Protein AF-A0A7S0FXS4-F1 (afdb_monomer_lite)

Sequence (319 aa):
YINDKPRLFNYKSRIYFVSVPDGQIIHQNQLDFVILQLMSNEKYGDVTAVGYRQGVQQIVRLARVYRSVLEDRKRVEWIYRVGEPDQSIVSKEQFGDLWIHPGLACSDHLFNKSFLFYRNYSNDYLQNRTPSQYSMKLMEVGIRGDLAPVDWCNQEYGCNGTINYRIPFAGLFNKEPRIPLSLAAPTLISARFGMEAVTIMAIFDRSTLRGALPVDTNNDIVPDLIDYGSQLSGLWDCGEIFDEATVALLGKPPPDGETTCQWTADDAIQINLPRQFDIEVGDSIFLNPDRIYTIPRPQENEYSMAASGGIQVSLPFPL

pLDDT: mean 70.21, std 18.73, range [31.17, 95.5]

Radius of gyration: 27.63 Å; chains: 1; bounding box: 62×56×78 Å

Secondary structure (DSSP, 8-state):
------GGGG---EEEEE-TTT--EEEEEE-SSEEEEEEEETTTTEEEEEEEETTEEEEEEEEEEEEETTTTEEEEEE---TTS-----S-GGG-SS-EEEEEEEEEETTTTEEEEEEEEE---TT----GGGSPEEEEEE-TT-------SS-TTT-------TTS-----EEPPP--S--BPPP-EEEEEE-TTSSEEEEEESS-B-TTPEEE-SSSSSS--EEEGGG---SEE-GGGTB-HHHHHHH-PPTTSS--EEEEEETTEEEEEPPSS----TTPEEEBPTTS--BPPBGGGTB-BPPP--EEEEEPPPP-

Foldseek 3Di:
DDPCPDPQQPDKDKDFDADPPVRDGQDIDIGSWDFPAWEAQPQFQWIWTWTDDPQFIAIGTFWGWDQDPVVRHIHIGGDDDDPDPPDGQDAPPPDDLWQWDWDEWEYDNQVRKIKTWTFTDDPPVVDPDDSVPGDIDIDITRRDDRYDDDGSDDPVPGCPHDDPPPDDDDHDYDDDPDDLQNDAAWEFDAWEADPVNQKIKTFTPAFWLQQWAFDDPPPPPAGPDTRNVRHDADKDFPVLWWPPVQCQQQDGDPPVFDWIWHDPDRGMIMIGGGPDGRDDQFDKIWTDARGIWHDADVVSSHTHHYYGDIDTYHYHDDD

Structure (mmCIF, N/CA/C/O backbone):
data_AF-A0A7S0FXS4-F1
#
_entry.id   AF-A0A7S0FXS4-F1
#
loop_
_atom_site.group_PDB
_atom_site.id
_atom_site.type_symbol
_atom_site.label_atom_id
_atom_site.label_alt_id
_atom_site.label_comp_id
_atom_site.label_asym_id
_atom_site.label_entity_id
_atom_site.label_seq_id
_atom_site.pdbx_PDB_ins_code
_atom_site.Cartn_x
_atom_site.Cartn_y
_atom_site.Cartn_z
_atom_site.occupancy
_atom_site.B_iso_or_equiv
_atom_site.auth_seq_id
_atom_site.auth_comp_id
_atom_site.auth_asym_id
_atom_site.auth_atom_id
_atom_site.pdbx_PDB_model_num
ATOM 1 N N . TYR A 1 1 ? 33.288 -23.146 -42.705 1.00 31.41 1 TYR A N 1
ATOM 2 C CA . TYR A 1 1 ? 33.610 -22.223 -41.602 1.00 31.41 1 TYR A CA 1
ATOM 3 C C . TYR A 1 1 ? 33.581 -20.796 -42.127 1.00 31.41 1 TYR A C 1
ATOM 5 O O . TYR A 1 1 ? 34.595 -20.288 -42.581 1.00 31.41 1 TYR A O 1
ATOM 13 N N . ILE A 1 2 ? 32.393 -20.188 -42.167 1.00 31.17 2 ILE A N 1
ATOM 14 C CA . ILE A 1 2 ? 32.220 -18.777 -42.531 1.00 31.17 2 ILE A CA 1
ATOM 15 C C . ILE A 1 2 ? 32.253 -17.985 -41.224 1.00 31.17 2 ILE A C 1
ATOM 17 O O . ILE A 1 2 ? 31.519 -18.300 -40.291 1.00 31.17 2 ILE A O 1
ATOM 21 N N . ASN A 1 3 ? 33.154 -17.005 -41.164 1.00 34.06 3 ASN A N 1
ATOM 22 C CA . ASN A 1 3 ? 33.362 -16.055 -40.071 1.00 34.06 3 ASN A CA 1
ATOM 23 C C . ASN A 1 3 ? 32.169 -15.089 -39.906 1.00 34.06 3 ASN A C 1
ATOM 25 O O . ASN A 1 3 ? 32.331 -13.876 -40.002 1.00 34.06 3 ASN A O 1
ATOM 29 N N . ASP A 1 4 ? 30.976 -15.602 -39.620 1.00 34.94 4 ASP A N 1
ATOM 30 C CA . ASP A 1 4 ? 29.845 -14.785 -39.173 1.00 34.94 4 ASP A CA 1
ATOM 31 C C . ASP A 1 4 ? 29.868 -14.681 -37.643 1.00 34.94 4 ASP A C 1
ATOM 33 O O . ASP A 1 4 ? 29.027 -15.231 -36.934 1.00 34.94 4 ASP A O 1
ATOM 37 N N . LYS A 1 5 ? 30.850 -13.942 -37.108 1.00 35.81 5 LYS A N 1
ATOM 38 C CA . LYS A 1 5 ? 30.682 -13.351 -35.773 1.00 35.81 5 LYS A CA 1
ATOM 39 C C . LYS A 1 5 ? 29.503 -12.371 -35.880 1.00 35.81 5 LYS A C 1
ATOM 41 O O . LYS A 1 5 ? 29.563 -11.463 -36.714 1.00 35.81 5 LYS A O 1
ATOM 46 N N . PRO A 1 6 ? 28.413 -12.545 -35.115 1.00 39.91 6 PRO A N 1
ATOM 47 C CA . PRO A 1 6 ? 27.185 -11.799 -35.344 1.00 39.91 6 PRO A CA 1
ATOM 48 C C . PRO A 1 6 ? 27.420 -10.295 -35.156 1.00 39.91 6 PRO A C 1
ATOM 50 O O . PRO A 1 6 ? 27.978 -9.843 -34.157 1.00 39.91 6 PRO A O 1
ATOM 53 N N . ARG A 1 7 ? 26.966 -9.524 -36.150 1.00 42.56 7 ARG A N 1
ATOM 54 C CA . ARG A 1 7 ? 27.074 -8.061 -36.319 1.00 42.56 7 ARG A CA 1
ATOM 55 C C . ARG A 1 7 ? 26.275 -7.235 -35.285 1.00 42.56 7 ARG A C 1
ATOM 57 O O . ARG A 1 7 ? 25.804 -6.149 -35.604 1.00 42.56 7 ARG A O 1
ATOM 64 N N . LEU A 1 8 ? 26.105 -7.725 -34.057 1.00 41.25 8 LEU A N 1
ATOM 65 C CA . LEU A 1 8 ? 25.420 -7.008 -32.971 1.00 41.25 8 LEU A CA 1
ATOM 66 C C . LEU A 1 8 ? 26.303 -5.951 -32.295 1.00 41.25 8 LEU A C 1
ATOM 68 O O . LEU A 1 8 ? 25.775 -5.035 -31.677 1.00 41.25 8 LEU A O 1
ATOM 72 N N . PHE A 1 9 ? 27.627 -6.016 -32.468 1.00 42.00 9 PHE A N 1
ATOM 73 C CA . PHE A 1 9 ? 28.568 -5.057 -31.873 1.00 42.00 9 PHE A CA 1
ATOM 74 C C . PHE A 1 9 ? 28.384 -3.600 -32.349 1.00 42.00 9 PHE A C 1
ATOM 76 O O . PHE A 1 9 ? 28.922 -2.694 -31.722 1.00 42.00 9 PHE A O 1
ATOM 83 N N . ASN A 1 10 ? 27.621 -3.358 -33.425 1.00 42.19 10 ASN A N 1
ATOM 84 C CA . ASN A 1 10 ? 27.506 -2.034 -34.051 1.00 42.19 10 ASN A CA 1
ATOM 85 C C . ASN A 1 10 ? 26.135 -1.354 -33.909 1.00 42.19 10 ASN A C 1
ATOM 87 O O . ASN A 1 10 ? 25.990 -0.217 -34.357 1.00 42.19 10 ASN A O 1
ATOM 91 N N . TYR A 1 11 ? 25.136 -1.994 -33.296 1.00 53.41 11 TYR A N 1
ATOM 92 C CA . TYR A 1 11 ? 23.832 -1.360 -33.083 1.00 53.41 11 TYR A CA 1
ATOM 93 C C . TYR A 1 11 ? 23.746 -0.817 -31.657 1.00 53.41 11 TYR A C 1
ATOM 95 O O . TYR A 1 11 ? 23.937 -1.538 -30.686 1.00 53.41 11 TYR A O 1
ATOM 103 N N . LYS A 1 12 ? 23.477 0.482 -31.534 1.00 68.00 12 LYS A N 1
ATOM 104 C CA . LYS A 1 12 ? 23.296 1.172 -30.255 1.00 68.00 12 LYS A CA 1
ATOM 105 C C . LYS A 1 12 ? 21.853 1.632 -30.164 1.00 68.00 12 LYS A C 1
ATOM 107 O O . LYS A 1 12 ? 21.378 2.317 -31.070 1.00 68.00 12 LYS A O 1
ATOM 112 N N . SER A 1 13 ? 21.155 1.257 -29.097 1.00 76.12 13 SER A N 1
ATOM 113 C CA . SER A 1 13 ? 19.804 1.767 -28.852 1.00 76.12 13 SER A CA 1
ATOM 114 C C . SER A 1 13 ? 19.850 3.195 -28.309 1.00 76.12 13 SER A C 1
ATOM 116 O O . SER A 1 13 ? 20.816 3.605 -27.661 1.00 76.12 13 SER A O 1
ATOM 118 N N . ARG A 1 14 ? 18.792 3.961 -28.574 1.00 80.62 14 ARG A N 1
ATOM 119 C CA . ARG A 1 14 ? 18.577 5.288 -27.997 1.00 80.62 14 ARG A CA 1
ATOM 120 C C . ARG A 1 14 ? 17.266 5.270 -27.227 1.00 80.62 14 ARG A C 1
ATOM 122 O O . ARG A 1 14 ? 16.268 4.769 -27.739 1.00 80.62 14 ARG A O 1
ATOM 129 N N . ILE A 1 15 ? 17.288 5.795 -26.009 1.00 81.69 15 ILE A N 1
ATOM 130 C CA . ILE A 1 15 ? 16.099 5.924 -25.167 1.00 81.69 15 ILE A CA 1
ATOM 131 C C . ILE A 1 15 ? 15.621 7.364 -25.219 1.00 81.69 15 ILE A C 1
ATOM 133 O O . ILE A 1 15 ? 16.428 8.293 -25.151 1.00 81.69 15 ILE A O 1
ATOM 137 N N . TYR A 1 16 ? 14.304 7.513 -25.287 1.00 82.44 16 TYR A N 1
ATOM 138 C CA . TYR A 1 16 ? 13.601 8.780 -25.202 1.00 82.44 16 TYR A CA 1
ATOM 139 C C . TYR A 1 16 ? 12.609 8.717 -24.044 1.00 82.44 16 TYR A C 1
ATOM 141 O O . TYR A 1 16 ? 11.833 7.769 -23.942 1.00 82.44 16 TYR A O 1
ATOM 149 N N . PHE A 1 17 ? 12.615 9.740 -23.198 1.00 82.50 17 PHE A N 1
ATOM 150 C CA . PHE A 1 17 ? 11.591 9.966 -22.185 1.00 82.50 17 PHE A CA 1
ATOM 151 C C . PHE A 1 17 ? 10.700 11.097 -22.667 1.00 82.50 17 PHE A C 1
ATOM 153 O O . PHE A 1 17 ? 11.185 12.207 -22.878 1.00 82.50 17 PHE A O 1
ATOM 160 N N . VAL A 1 18 ? 9.414 10.816 -22.854 1.00 80.06 18 VAL A N 1
ATOM 161 C CA . VAL A 1 18 ? 8.457 11.756 -23.446 1.00 80.06 18 VAL A CA 1
ATOM 162 C C . VAL A 1 18 ? 7.368 12.093 -22.427 1.00 80.06 18 VAL A C 1
ATOM 164 O O . VAL A 1 18 ? 6.787 11.193 -21.819 1.00 80.06 18 VAL A O 1
ATOM 167 N N . SER A 1 19 ? 7.107 13.385 -22.221 1.00 73.69 19 SER A N 1
ATOM 168 C CA . SER A 1 19 ? 5.969 13.873 -21.436 1.00 73.69 19 SER A CA 1
ATOM 169 C C . SER A 1 19 ? 4.671 13.641 -22.202 1.00 73.69 19 SER A C 1
ATOM 171 O O . SER A 1 19 ? 4.611 13.865 -23.407 1.00 73.69 19 SER A O 1
ATOM 173 N N . VAL A 1 20 ? 3.615 13.246 -21.500 1.00 70.19 20 VAL A N 1
ATOM 174 C CA . VAL A 1 20 ? 2.255 13.125 -22.042 1.00 70.19 20 VAL A CA 1
ATOM 175 C C . VAL A 1 20 ? 1.343 13.964 -21.140 1.00 70.19 20 VAL A C 1
ATOM 177 O O . VAL A 1 20 ? 1.465 13.811 -19.918 1.00 70.19 20 VAL A O 1
ATOM 180 N N . PRO A 1 21 ? 0.462 14.823 -21.696 1.00 59.16 21 PRO A N 1
ATOM 181 C CA . PRO A 1 21 ? 0.066 14.909 -23.113 1.00 59.16 21 PRO A CA 1
ATOM 182 C C . PRO A 1 21 ? 1.001 15.724 -24.020 1.00 59.16 21 PRO A C 1
ATOM 184 O O . PRO A 1 21 ? 0.881 15.630 -25.236 1.00 59.16 21 PRO A O 1
ATOM 187 N N . ASP A 1 22 ? 1.941 16.480 -23.458 1.00 70.88 22 ASP A N 1
ATOM 188 C CA . ASP A 1 22 ? 2.664 17.543 -24.179 1.00 70.88 22 ASP A CA 1
ATOM 189 C C . ASP A 1 22 ? 3.569 17.057 -25.327 1.00 70.88 22 ASP A C 1
ATOM 191 O O . ASP A 1 22 ? 4.052 17.859 -26.124 1.00 70.88 22 ASP A O 1
ATOM 195 N N . GLY A 1 23 ? 3.866 15.755 -25.401 1.00 72.81 23 GLY A N 1
ATOM 196 C CA . GLY A 1 23 ? 4.719 15.147 -26.429 1.00 72.81 23 GLY A CA 1
ATOM 197 C C . GLY A 1 23 ? 6.192 15.564 -26.353 1.00 72.81 23 GLY A C 1
ATOM 198 O O . GLY A 1 23 ? 6.990 15.196 -27.215 1.00 72.81 23 GLY A O 1
ATOM 199 N N . GLN A 1 24 ? 6.576 16.331 -25.331 1.00 82.12 24 GLN A N 1
ATOM 200 C CA . GLN A 1 24 ? 7.920 16.872 -25.187 1.00 82.12 24 GLN A CA 1
ATOM 201 C C . GLN A 1 24 ? 8.910 15.787 -24.754 1.00 82.12 24 GLN A C 1
ATOM 203 O O . GLN A 1 24 ? 8.692 15.097 -23.760 1.00 82.12 24 GLN A O 1
ATOM 208 N N . ILE A 1 25 ? 10.044 15.677 -25.450 1.00 85.50 25 ILE A N 1
ATOM 209 C CA . ILE A 1 25 ? 11.164 14.838 -25.008 1.00 85.50 25 ILE A CA 1
ATOM 210 C C . ILE A 1 25 ? 11.825 15.518 -23.801 1.00 85.50 25 ILE A C 1
ATOM 212 O O . ILE A 1 25 ? 12.444 16.570 -23.941 1.00 85.50 25 ILE A O 1
ATOM 216 N N . ILE A 1 26 ? 11.684 14.915 -22.622 1.00 86.81 26 ILE A N 1
ATOM 217 C CA . ILE A 1 26 ? 12.251 15.398 -21.355 1.00 86.81 26 ILE A CA 1
ATOM 218 C C . ILE A 1 26 ? 13.723 14.984 -21.237 1.00 86.81 26 ILE A C 1
ATOM 220 O O . ILE A 1 26 ? 14.537 15.724 -20.695 1.00 86.81 26 ILE A O 1
ATOM 224 N N . HIS A 1 27 ? 14.074 13.799 -21.744 1.00 87.69 27 HIS A N 1
ATOM 225 C CA . HIS A 1 27 ? 15.445 13.290 -21.727 1.00 87.69 27 HIS A CA 1
ATOM 226 C C . HIS A 1 27 ? 15.686 12.337 -22.892 1.00 87.69 27 HIS A C 1
ATOM 228 O O . HIS A 1 27 ? 14.788 11.591 -23.290 1.00 87.69 27 HIS A O 1
ATOM 234 N N . GLN A 1 28 ? 16.906 12.327 -23.418 1.00 88.50 28 GLN A N 1
ATOM 235 C CA . GLN A 1 28 ? 17.340 11.343 -24.404 1.00 88.50 28 GLN A CA 1
ATOM 236 C C . GLN A 1 28 ? 18.798 10.980 -24.168 1.00 88.50 28 GLN A C 1
ATOM 238 O O . GLN A 1 28 ? 19.612 11.869 -23.953 1.00 88.50 28 GLN A O 1
ATOM 243 N N . ASN A 1 29 ? 19.128 9.693 -24.250 1.00 86.62 29 ASN A N 1
ATOM 244 C CA . ASN A 1 29 ? 20.507 9.215 -24.176 1.00 86.62 29 ASN A CA 1
ATOM 245 C C . ASN A 1 29 ? 20.703 7.980 -25.061 1.00 86.62 29 ASN A C 1
ATOM 247 O O . ASN A 1 29 ? 19.777 7.202 -25.309 1.00 86.62 29 ASN A O 1
ATOM 251 N N . GLN A 1 30 ? 21.928 7.814 -25.554 1.00 83.56 30 GLN A N 1
ATOM 252 C CA . GLN A 1 30 ? 22.343 6.644 -26.323 1.00 83.56 30 GLN A CA 1
ATOM 253 C C . GLN A 1 30 ? 23.027 5.629 -25.405 1.00 83.56 30 GLN A C 1
ATOM 255 O O . GLN A 1 30 ? 23.798 6.008 -24.526 1.00 83.56 30 GLN A O 1
ATOM 260 N N . LEU A 1 31 ? 22.759 4.346 -25.633 1.00 80.50 31 LEU A N 1
ATOM 261 C CA . LEU A 1 31 ? 23.359 3.241 -24.889 1.00 80.50 31 LEU A CA 1
ATOM 262 C C . LEU A 1 31 ? 24.541 2.626 -25.640 1.00 80.50 31 LEU A C 1
ATOM 264 O O . LEU A 1 31 ? 24.667 2.771 -26.860 1.00 80.50 31 LEU A O 1
ATOM 268 N N . ASP A 1 32 ? 25.396 1.907 -24.912 1.00 76.12 32 ASP A N 1
ATOM 269 C CA . ASP A 1 32 ? 26.492 1.121 -25.493 1.00 76.12 32 ASP A CA 1
ATOM 270 C C . ASP A 1 32 ? 26.061 -0.291 -25.945 1.00 76.12 32 ASP A C 1
ATOM 272 O O . ASP A 1 32 ? 26.880 -1.042 -26.470 1.00 76.12 32 ASP A O 1
ATOM 276 N N . PHE A 1 33 ? 24.769 -0.614 -25.812 1.00 72.25 33 PHE A N 1
ATOM 277 C CA . PHE A 1 33 ? 24.188 -1.914 -26.131 1.00 72.25 33 PHE A CA 1
ATOM 278 C C . PHE A 1 33 ? 22.817 -1.806 -26.828 1.00 72.25 33 PHE A C 1
ATOM 280 O O . PHE A 1 33 ? 22.202 -0.733 -26.901 1.00 72.25 33 PHE A O 1
ATOM 287 N N . VAL A 1 34 ? 22.334 -2.933 -27.364 1.00 73.75 34 VAL A N 1
ATOM 288 C CA . VAL A 1 34 ? 20.979 -3.059 -27.926 1.00 73.75 34 VAL A CA 1
ATOM 289 C C . VAL A 1 34 ? 20.009 -3.478 -26.830 1.00 73.75 34 VAL A C 1
ATOM 291 O O . VAL A 1 34 ? 20.206 -4.522 -26.206 1.00 73.75 34 VAL A O 1
ATOM 294 N N . ILE A 1 35 ? 18.949 -2.694 -26.627 1.00 72.06 35 ILE A N 1
ATOM 295 C CA . ILE A 1 35 ? 17.881 -3.061 -25.698 1.00 72.06 35 ILE A CA 1
ATOM 296 C C . ILE A 1 35 ? 17.041 -4.171 -26.319 1.00 72.06 35 ILE A C 1
ATOM 298 O O . ILE A 1 35 ? 16.543 -4.044 -27.436 1.00 72.06 35 ILE A O 1
ATOM 302 N N . LEU A 1 36 ? 16.862 -5.240 -25.558 1.00 68.50 36 LEU A N 1
ATOM 303 C CA . LEU A 1 36 ? 15.959 -6.338 -25.870 1.00 68.50 36 LEU A CA 1
ATOM 304 C C . LEU A 1 36 ? 14.604 -6.131 -25.191 1.00 68.50 36 LEU A C 1
ATOM 306 O O . LEU A 1 36 ? 13.571 -6.421 -25.784 1.00 68.50 36 LEU A O 1
ATOM 310 N N . GLN A 1 37 ? 14.607 -5.591 -23.970 1.00 69.94 37 GLN A N 1
ATOM 311 C CA . GLN A 1 37 ? 13.394 -5.321 -23.206 1.00 69.94 37 GLN A CA 1
ATOM 312 C C . GLN A 1 37 ? 13.585 -4.144 -22.251 1.00 69.94 37 GLN A C 1
ATOM 314 O O . GLN A 1 37 ? 14.648 -3.997 -21.651 1.00 69.94 37 GLN A O 1
ATOM 319 N N . LEU A 1 38 ? 12.545 -3.322 -22.106 1.00 72.75 38 LEU A N 1
ATOM 320 C CA . LEU A 1 38 ? 12.455 -2.257 -21.108 1.00 72.75 38 LEU A CA 1
ATOM 321 C C . LEU A 1 38 ? 11.485 -2.669 -20.008 1.00 72.75 38 LEU A C 1
ATOM 323 O O . LEU A 1 38 ? 10.430 -3.241 -20.280 1.00 72.75 38 LEU A O 1
ATOM 327 N N . MET A 1 39 ? 11.841 -2.340 -18.779 1.00 71.38 39 MET A N 1
ATOM 328 C CA . MET A 1 39 ? 11.017 -2.506 -17.593 1.00 71.38 39 MET A CA 1
ATOM 329 C C . MET A 1 39 ? 10.991 -1.162 -16.866 1.00 71.38 39 MET A C 1
ATOM 331 O O . MET A 1 39 ? 11.970 -0.413 -16.872 1.00 71.38 39 MET A O 1
ATOM 335 N N . SER A 1 40 ? 9.861 -0.831 -16.256 1.00 70.31 40 SER A N 1
ATOM 336 C CA . SER A 1 40 ? 9.757 0.353 -15.414 1.00 70.31 40 SER A CA 1
ATOM 337 C C . SER A 1 40 ? 9.060 -0.018 -14.125 1.00 70.31 40 SER A C 1
ATOM 339 O O . SER A 1 40 ? 8.084 -0.751 -14.153 1.00 70.31 40 SER A O 1
ATOM 341 N N . ASN A 1 41 ? 9.573 0.488 -13.013 1.00 68.19 41 ASN A N 1
ATOM 342 C CA . ASN A 1 41 ? 8.911 0.474 -11.731 1.00 68.19 41 ASN A CA 1
ATOM 343 C C . ASN A 1 41 ? 8.071 1.741 -11.608 1.00 68.19 41 ASN A C 1
ATOM 345 O O . ASN A 1 41 ? 8.608 2.837 -11.427 1.00 68.19 41 ASN A O 1
ATOM 349 N N . GLU A 1 42 ? 6.755 1.608 -11.693 1.00 64.69 42 GLU A N 1
ATOM 350 C CA . GLU A 1 42 ? 5.898 2.786 -11.655 1.00 64.69 42 GLU A CA 1
ATOM 351 C C . GLU A 1 42 ? 5.877 3.479 -10.295 1.00 64.69 42 GLU A C 1
ATOM 353 O O . GLU A 1 42 ? 5.796 4.704 -10.277 1.00 64.69 42 GLU A O 1
ATOM 358 N N . LYS A 1 43 ? 6.005 2.757 -9.178 1.00 60.16 43 LYS A N 1
ATOM 359 C CA . LYS A 1 43 ? 5.971 3.356 -7.835 1.00 60.16 43 LYS A CA 1
ATOM 360 C C . LYS A 1 43 ? 7.132 4.327 -7.627 1.00 60.16 43 LYS A C 1
ATOM 362 O O . LYS A 1 43 ? 6.931 5.475 -7.245 1.00 60.16 43 LYS A O 1
ATOM 367 N N . TYR A 1 44 ? 8.349 3.893 -7.944 1.00 68.19 44 TYR A N 1
ATOM 368 C CA . TYR A 1 44 ? 9.556 4.692 -7.705 1.00 68.19 44 TYR A CA 1
ATOM 369 C C . TYR A 1 44 ? 10.072 5.440 -8.932 1.00 68.19 44 TYR A C 1
ATOM 371 O O . TYR A 1 44 ? 10.969 6.281 -8.804 1.00 68.19 44 TYR A O 1
ATOM 379 N N . GLY A 1 45 ? 9.491 5.152 -10.098 1.00 71.06 45 GLY A N 1
ATOM 380 C CA . GLY A 1 45 ? 9.870 5.727 -11.381 1.00 71.06 45 GLY A CA 1
ATOM 381 C C . GLY A 1 45 ? 11.136 5.127 -11.979 1.00 71.06 45 GLY A C 1
ATOM 382 O O . GLY A 1 45 ? 11.690 5.700 -12.913 1.00 71.06 45 GLY A O 1
ATOM 383 N N . ASP A 1 46 ? 11.628 4.012 -11.445 1.00 76.62 46 ASP A N 1
ATOM 384 C CA . ASP A 1 46 ? 12.854 3.389 -11.934 1.00 76.62 46 ASP A CA 1
ATOM 385 C C . ASP A 1 46 ? 12.635 2.799 -13.330 1.00 76.62 46 ASP A C 1
ATOM 387 O O . ASP A 1 46 ? 11.570 2.271 -13.644 1.00 76.62 46 ASP A O 1
ATOM 391 N N . VAL A 1 47 ? 13.642 2.899 -14.189 1.00 78.00 47 VAL A N 1
ATOM 392 C CA . VAL A 1 47 ? 13.644 2.316 -15.531 1.00 78.00 47 VAL A CA 1
ATOM 393 C C . VAL A 1 47 ? 14.860 1.425 -15.659 1.00 78.00 47 VAL A C 1
ATOM 395 O O . VAL A 1 47 ? 15.986 1.852 -15.402 1.00 78.00 47 VAL A O 1
ATOM 398 N N . THR A 1 48 ? 14.632 0.184 -16.062 1.00 76.00 48 THR A N 1
ATOM 399 C CA . THR A 1 48 ? 15.649 -0.848 -16.243 1.00 76.00 48 THR A CA 1
ATOM 400 C C . THR A 1 48 ? 15.532 -1.443 -17.645 1.00 76.00 48 THR A C 1
ATOM 402 O O . THR A 1 48 ? 14.472 -1.419 -18.273 1.00 76.00 48 THR A O 1
ATOM 405 N N . ALA A 1 49 ? 16.638 -1.945 -18.181 1.00 74.62 49 ALA A N 1
ATOM 406 C CA . ALA A 1 49 ? 16.673 -2.599 -19.482 1.00 74.62 49 ALA A CA 1
ATOM 407 C C . ALA A 1 49 ? 17.403 -3.928 -19.413 1.00 74.62 49 ALA A C 1
ATOM 409 O O . ALA A 1 49 ? 18.378 -4.076 -18.682 1.00 74.62 49 ALA A O 1
ATOM 410 N N . VAL A 1 50 ? 16.963 -4.851 -20.258 1.00 72.50 50 VAL A N 1
ATOM 411 C CA . VAL A 1 50 ? 17.685 -6.071 -20.603 1.00 72.50 50 VAL A CA 1
ATOM 412 C C . VAL A 1 50 ? 18.358 -5.866 -21.949 1.00 72.50 50 VAL A C 1
ATOM 414 O O . VAL A 1 50 ? 17.711 -5.413 -22.899 1.00 72.50 50 VAL A O 1
ATOM 417 N N . GLY A 1 51 ? 19.631 -6.229 -22.072 1.00 67.62 51 GLY A N 1
ATOM 418 C CA . GLY A 1 51 ? 20.316 -6.187 -23.358 1.00 67.62 51 GLY A CA 1
ATOM 419 C C . GLY A 1 51 ? 21.664 -6.895 -23.387 1.00 67.62 51 GLY A C 1
ATOM 420 O O . GLY A 1 51 ? 22.193 -7.305 -22.358 1.00 67.62 51 GLY A O 1
ATOM 421 N N . TYR A 1 52 ? 22.209 -7.063 -24.594 1.00 65.25 52 TYR A N 1
ATOM 422 C CA . TYR A 1 52 ? 23.512 -7.696 -24.814 1.00 65.25 52 TYR A CA 1
ATOM 423 C C . TYR A 1 52 ? 24.632 -6.653 -24.807 1.00 65.25 52 TYR A C 1
ATOM 425 O O . TYR A 1 52 ? 24.733 -5.849 -25.736 1.00 65.25 52 TYR A O 1
ATOM 433 N N . ARG A 1 53 ? 25.486 -6.691 -23.784 1.00 65.56 53 ARG A N 1
ATOM 434 C CA . ARG A 1 53 ? 26.562 -5.730 -23.519 1.00 65.56 53 ARG A CA 1
ATOM 435 C C . ARG A 1 53 ? 27.870 -6.481 -23.263 1.00 65.56 53 ARG A C 1
ATOM 437 O O . ARG A 1 53 ? 27.893 -7.462 -22.537 1.00 65.56 53 ARG A O 1
ATOM 444 N N . GLN A 1 54 ? 28.971 -6.039 -23.875 1.00 61.53 54 GLN A N 1
ATOM 445 C CA . GLN A 1 54 ? 30.323 -6.587 -23.633 1.00 61.53 54 GLN A CA 1
ATOM 446 C C . GLN A 1 54 ? 30.463 -8.123 -23.748 1.00 61.53 54 GLN A C 1
ATOM 448 O O . GLN A 1 54 ? 31.321 -8.723 -23.112 1.00 61.53 54 GLN A O 1
ATOM 453 N N . GLY A 1 55 ? 29.662 -8.775 -24.594 1.00 55.59 55 GLY A N 1
ATOM 454 C CA . GLY A 1 55 ? 29.752 -10.228 -24.773 1.00 55.59 55 GLY A CA 1
ATOM 455 C C . GLY A 1 55 ? 28.756 -11.042 -23.948 1.00 55.59 55 GLY A C 1
ATOM 456 O O . GLY A 1 55 ? 28.655 -12.244 -24.174 1.00 55.59 55 GLY A O 1
ATOM 457 N N . VAL A 1 56 ? 28.010 -10.406 -23.041 1.00 56.00 56 VAL A N 1
ATOM 458 C CA . VAL A 1 56 ? 27.077 -11.056 -22.110 1.00 56.00 56 VAL A CA 1
ATOM 459 C C . VAL A 1 56 ? 25.714 -10.354 -22.101 1.00 56.00 56 VAL A C 1
ATOM 461 O O . VAL A 1 56 ? 25.592 -9.192 -22.487 1.00 56.00 56 VAL A O 1
ATOM 464 N N . GLN A 1 57 ? 24.650 -11.055 -21.708 1.00 58.41 57 GLN A N 1
ATOM 465 C CA . GLN A 1 57 ? 23.352 -10.417 -21.453 1.00 58.41 57 GLN A CA 1
ATOM 466 C C . GLN A 1 57 ? 23.310 -9.878 -20.023 1.00 58.41 57 GLN A C 1
ATOM 468 O O . GLN A 1 57 ? 23.776 -10.545 -19.103 1.00 58.41 57 GLN A O 1
ATOM 473 N N . GLN A 1 58 ? 22.774 -8.671 -19.846 1.00 63.19 58 GLN A N 1
ATOM 474 C CA . GLN A 1 58 ? 22.733 -7.985 -18.555 1.00 63.19 58 GLN A CA 1
ATOM 475 C C . GLN A 1 58 ? 21.389 -7.275 -18.357 1.00 63.19 58 GLN A C 1
ATOM 477 O O . GLN A 1 58 ? 20.807 -6.752 -19.314 1.00 63.19 58 GLN A O 1
ATOM 482 N N . ILE A 1 59 ? 20.930 -7.225 -17.102 1.00 68.56 59 ILE A N 1
ATOM 483 C CA . ILE A 1 59 ? 19.905 -6.278 -16.651 1.00 68.56 59 ILE A CA 1
ATOM 484 C C . ILE A 1 59 ? 20.629 -5.061 -16.084 1.00 68.56 59 ILE A C 1
ATOM 486 O O . ILE A 1 59 ? 21.421 -5.198 -15.155 1.00 68.56 59 ILE A O 1
ATOM 490 N N . VAL A 1 60 ? 20.325 -3.875 -16.602 1.00 71.25 60 VAL A N 1
ATOM 491 C CA . VAL A 1 60 ? 20.912 -2.616 -16.133 1.00 71.25 60 VAL A CA 1
ATOM 492 C C . VAL A 1 60 ? 19.835 -1.626 -15.720 1.00 71.25 60 VAL A C 1
ATOM 494 O O . VAL A 1 60 ? 18.790 -1.509 -16.367 1.00 71.25 60 VAL A O 1
ATOM 497 N N . ARG A 1 61 ? 20.101 -0.871 -14.653 1.00 75.81 61 ARG A N 1
ATOM 498 C CA . ARG A 1 61 ? 19.297 0.298 -14.285 1.00 75.81 61 ARG A CA 1
ATOM 499 C C . ARG A 1 61 ? 19.712 1.486 -15.135 1.00 75.81 61 ARG A C 1
ATOM 501 O O . ARG A 1 61 ? 20.892 1.783 -15.255 1.00 75.81 61 ARG A O 1
ATOM 508 N N . LEU A 1 62 ? 18.731 2.144 -15.739 1.00 80.69 62 LEU A N 1
ATOM 509 C CA . LEU A 1 62 ? 18.932 3.212 -16.711 1.00 80.69 62 LEU A CA 1
ATOM 510 C C . LEU A 1 62 ? 18.747 4.590 -16.090 1.00 80.69 62 LEU A C 1
ATOM 512 O O . LEU A 1 62 ? 19.622 5.453 -16.169 1.00 80.69 62 LEU A O 1
ATOM 516 N N . ALA A 1 63 ? 17.585 4.797 -15.485 1.00 84.06 63 ALA A N 1
ATOM 517 C CA . ALA A 1 63 ? 17.164 6.099 -15.005 1.00 84.06 63 ALA A CA 1
ATOM 518 C C . ALA A 1 63 ? 16.110 5.964 -13.910 1.00 84.06 63 ALA A C 1
ATOM 520 O O . ALA A 1 63 ? 15.553 4.886 -13.697 1.00 84.06 63 ALA A O 1
ATOM 521 N N . ARG A 1 64 ? 15.797 7.090 -13.279 1.00 83.94 64 ARG A N 1
ATOM 522 C CA . ARG A 1 64 ? 14.638 7.272 -12.415 1.00 83.94 64 ARG A CA 1
ATOM 523 C C . ARG A 1 64 ? 13.842 8.489 -12.870 1.00 83.94 64 ARG A C 1
ATOM 525 O O . ARG A 1 64 ? 14.390 9.570 -13.062 1.00 83.94 64 ARG A O 1
ATOM 532 N N . VAL A 1 65 ? 12.540 8.319 -13.048 1.00 83.44 65 VAL A N 1
ATOM 533 C CA . VAL A 1 65 ? 11.603 9.371 -13.444 1.00 83.44 65 VAL A CA 1
ATOM 534 C C . VAL A 1 65 ? 10.802 9.807 -12.226 1.00 83.44 65 VAL A C 1
ATOM 536 O O . VAL A 1 65 ? 10.041 9.025 -11.666 1.00 83.44 65 VAL A O 1
ATOM 539 N N . TYR A 1 66 ? 10.919 11.067 -11.829 1.00 80.50 66 TYR A N 1
ATOM 540 C CA . TYR A 1 66 ? 10.206 11.611 -10.671 1.00 80.50 66 TYR A CA 1
ATOM 541 C C . TYR A 1 66 ? 9.552 12.951 -11.014 1.00 80.50 66 TYR A C 1
ATOM 543 O O . TYR A 1 66 ? 9.954 13.628 -11.961 1.00 80.50 66 TYR A O 1
ATOM 551 N N . ARG A 1 67 ? 8.512 13.341 -10.271 1.00 76.88 67 ARG A N 1
ATOM 552 C CA . ARG A 1 67 ? 7.924 14.686 -10.370 1.00 76.88 67 ARG A CA 1
ATOM 553 C C . ARG A 1 67 ? 8.696 15.605 -9.427 1.00 76.88 67 ARG A C 1
ATOM 555 O O . ARG A 1 67 ? 8.798 15.317 -8.241 1.00 76.88 67 ARG A O 1
ATOM 562 N N . SER A 1 68 ? 9.267 16.681 -9.957 1.00 74.00 68 SER A N 1
ATOM 563 C CA . SER A 1 68 ? 9.881 17.733 -9.149 1.00 74.00 68 SER A CA 1
ATOM 564 C C . SER A 1 68 ? 8.778 18.577 -8.522 1.00 74.00 68 SER A C 1
ATOM 566 O O . SER A 1 68 ? 8.015 19.206 -9.249 1.00 74.00 68 SER A O 1
ATOM 568 N N . VAL A 1 69 ? 8.708 18.599 -7.190 1.00 68.75 69 VAL A N 1
ATOM 569 C CA . VAL A 1 69 ? 7.702 19.374 -6.442 1.00 68.75 69 VAL A CA 1
ATOM 570 C C . VAL A 1 69 ? 7.907 20.883 -6.625 1.00 68.75 69 VAL A C 1
ATOM 572 O O . VAL A 1 69 ? 6.944 21.630 -6.710 1.00 68.75 69 VAL A O 1
ATOM 575 N N . LEU A 1 70 ? 9.160 21.334 -6.750 1.00 68.88 70 LEU A N 1
ATOM 576 C CA . LEU A 1 70 ? 9.494 22.759 -6.887 1.00 68.88 70 LEU A CA 1
ATOM 577 C C . LEU A 1 70 ? 9.102 23.349 -8.246 1.00 68.88 70 LEU A C 1
ATOM 579 O O . LEU A 1 70 ? 8.805 24.533 -8.347 1.00 68.88 70 LEU A O 1
ATOM 583 N N . GLU A 1 71 ? 9.148 22.535 -9.297 1.00 71.12 71 GLU A N 1
ATOM 584 C CA . GLU A 1 71 ? 8.942 22.990 -10.681 1.00 71.12 71 GLU A CA 1
ATOM 585 C C . GLU A 1 71 ? 7.647 22.466 -11.293 1.00 71.12 71 GLU A C 1
ATOM 587 O O . GLU A 1 71 ? 7.362 22.736 -12.457 1.00 71.12 71 GLU A O 1
ATOM 592 N N . ASP A 1 72 ? 6.918 21.662 -10.525 1.00 71.50 72 ASP A N 1
ATOM 593 C CA . ASP A 1 72 ? 5.731 20.924 -10.928 1.00 71.50 72 ASP A CA 1
ATOM 594 C C . ASP A 1 72 ? 5.860 20.182 -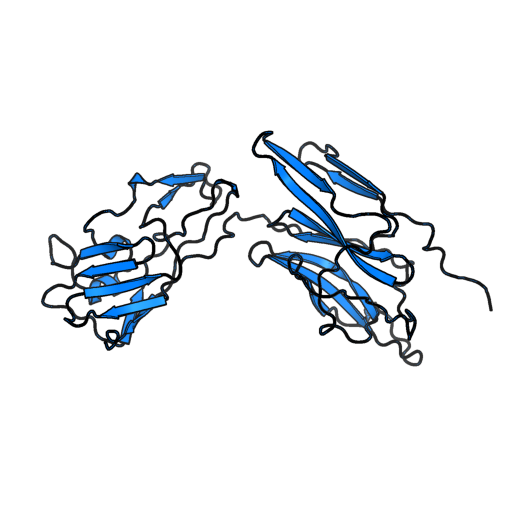12.274 1.00 71.50 72 ASP A C 1
ATOM 596 O O . ASP A 1 72 ? 4.954 20.137 -13.106 1.00 71.50 72 ASP A O 1
ATOM 600 N N . ARG A 1 73 ? 7.036 19.598 -12.532 1.00 75.50 73 ARG A N 1
ATOM 601 C CA . ARG A 1 73 ? 7.356 18.934 -13.807 1.00 75.50 73 ARG A CA 1
ATOM 602 C C . ARG A 1 73 ? 8.056 17.602 -13.600 1.00 75.50 73 ARG A C 1
ATOM 604 O O . ARG A 1 73 ? 8.799 17.411 -12.638 1.00 75.50 73 ARG A O 1
ATOM 611 N N . LYS A 1 74 ? 7.841 16.666 -14.531 1.00 78.38 74 LYS A N 1
ATOM 612 C CA . LYS A 1 74 ? 8.564 15.386 -14.555 1.00 78.38 74 LYS A CA 1
ATOM 613 C C . LYS A 1 74 ? 10.022 15.621 -14.940 1.00 78.38 74 LYS A C 1
ATOM 615 O O . LYS A 1 74 ? 10.304 16.301 -15.924 1.00 78.38 74 LYS A O 1
ATOM 620 N N . ARG A 1 75 ? 10.935 15.024 -14.182 1.00 83.56 75 ARG A N 1
ATOM 621 C CA . ARG A 1 75 ? 12.376 15.014 -14.430 1.00 83.56 75 ARG A CA 1
ATOM 622 C C . ARG A 1 75 ? 12.882 13.584 -14.536 1.00 83.56 75 ARG A C 1
ATOM 624 O O . ARG A 1 75 ? 12.288 12.655 -13.990 1.00 83.56 75 ARG A O 1
ATOM 631 N N . VAL A 1 76 ? 13.987 13.433 -15.257 1.00 87.19 76 VAL A N 1
ATOM 632 C CA . VAL A 1 76 ? 14.689 12.162 -15.426 1.00 87.19 76 VAL A CA 1
ATOM 633 C C . VAL A 1 76 ? 16.056 12.295 -14.773 1.00 87.19 76 VAL A C 1
ATOM 635 O O . VAL A 1 76 ? 16.884 13.092 -15.204 1.00 87.19 76 VAL A O 1
ATOM 638 N N . GLU A 1 77 ? 16.285 11.520 -13.725 1.00 88.31 77 GLU A N 1
ATOM 639 C CA . GLU A 1 77 ? 17.611 11.277 -13.171 1.00 88.31 77 GLU A CA 1
ATOM 640 C C . GLU A 1 77 ? 18.244 10.131 -13.955 1.00 88.31 77 GLU A C 1
ATOM 642 O O . GLU A 1 77 ? 17.784 8.991 -13.903 1.00 88.31 77 GLU A O 1
ATOM 647 N N . TRP A 1 78 ? 19.275 10.440 -14.737 1.00 86.50 78 TRP A N 1
ATOM 648 C CA . TRP A 1 78 ? 20.009 9.434 -15.491 1.00 86.50 78 TRP A CA 1
ATOM 649 C C . TRP A 1 78 ? 21.063 8.783 -14.597 1.00 86.50 78 TRP A C 1
ATOM 651 O O . TRP A 1 78 ? 21.975 9.459 -14.127 1.00 86.50 78 TRP A O 1
ATOM 661 N N . ILE A 1 79 ? 20.928 7.477 -14.371 1.00 83.06 79 ILE A N 1
ATOM 662 C CA . ILE A 1 79 ? 21.771 6.723 -13.433 1.00 83.06 79 ILE A CA 1
ATOM 663 C C . ILE A 1 79 ? 22.852 5.952 -14.194 1.00 83.06 79 ILE A C 1
ATOM 665 O O . ILE A 1 79 ? 23.981 5.855 -13.731 1.00 83.06 79 ILE A O 1
ATOM 669 N N . TYR A 1 80 ? 22.522 5.444 -15.381 1.00 79.12 80 TYR A N 1
ATOM 670 C CA . TYR A 1 80 ? 23.379 4.538 -16.139 1.00 79.12 80 TYR A CA 1
ATOM 671 C C . TYR A 1 80 ? 24.680 5.166 -16.636 1.00 79.12 80 TYR A C 1
ATOM 673 O O . TYR A 1 80 ? 24.668 6.188 -17.336 1.00 79.12 80 TYR A O 1
ATOM 681 N N . ARG A 1 81 ? 25.800 4.481 -16.386 1.00 73.94 81 ARG A N 1
ATOM 682 C CA . ARG A 1 81 ? 27.123 4.898 -16.854 1.00 73.94 81 ARG A CA 1
ATOM 683 C C . ARG A 1 81 ? 27.709 3.932 -17.879 1.00 73.94 81 ARG A C 1
ATOM 685 O O . ARG A 1 81 ? 27.755 2.711 -17.725 1.00 73.94 81 ARG A O 1
ATOM 692 N N . VAL A 1 82 ? 28.202 4.511 -18.971 1.00 68.81 82 VAL A N 1
ATOM 693 C CA . VAL A 1 82 ? 28.904 3.773 -20.025 1.00 68.81 82 VAL A CA 1
ATOM 694 C C . VAL A 1 82 ? 30.282 3.368 -19.500 1.00 68.81 82 VAL A C 1
ATOM 696 O O . VAL A 1 82 ? 31.046 4.219 -19.062 1.00 68.81 82 VAL A O 1
ATOM 699 N N . GLY A 1 83 ? 30.616 2.079 -19.566 1.00 55.19 83 GLY A N 1
ATOM 700 C CA . GLY A 1 83 ? 31.913 1.547 -19.139 1.00 55.19 83 GLY A CA 1
ATOM 701 C C . GLY A 1 83 ? 32.045 1.200 -17.652 1.00 55.19 83 GLY A C 1
ATOM 702 O O . GLY A 1 83 ? 32.981 0.482 -17.313 1.00 55.19 83 GLY A O 1
ATOM 703 N N . GLU A 1 84 ? 31.118 1.619 -16.787 1.00 54.75 84 GLU A N 1
ATOM 704 C CA . GLU A 1 84 ? 31.070 1.136 -15.402 1.00 54.75 84 GLU A CA 1
ATOM 705 C C . GLU A 1 84 ? 30.238 -0.168 -15.333 1.00 54.75 84 GLU A C 1
ATOM 707 O O . GLU A 1 84 ? 29.214 -0.300 -16.030 1.00 54.75 84 GLU A O 1
ATOM 712 N N . PRO A 1 85 ? 30.680 -1.178 -14.557 1.00 46.31 85 PRO A N 1
ATOM 713 C CA . PRO A 1 85 ? 29.866 -2.340 -14.226 1.00 46.31 85 PRO A CA 1
ATOM 714 C C . PRO A 1 85 ? 28.809 -1.910 -13.201 1.00 46.31 85 PRO A C 1
ATOM 716 O O . PRO A 1 85 ? 28.939 -2.176 -12.010 1.00 46.31 85 PRO A O 1
ATOM 719 N N . ASP A 1 86 ? 27.793 -1.172 -13.646 1.00 47.53 86 ASP A N 1
ATOM 720 C CA . ASP A 1 86 ? 26.757 -0.687 -12.740 1.00 47.53 86 ASP A CA 1
ATOM 721 C C . ASP A 1 86 ? 25.817 -1.813 -12.291 1.00 47.53 86 ASP A C 1
ATOM 723 O O . ASP A 1 86 ? 25.307 -2.610 -13.082 1.00 47.53 86 ASP A O 1
ATOM 727 N N . GLN A 1 87 ? 25.630 -1.814 -10.972 1.00 43.91 87 GLN A N 1
ATOM 728 C CA . GLN A 1 87 ? 24.843 -2.665 -10.083 1.00 43.91 87 GLN A CA 1
ATOM 729 C C . GLN A 1 87 ? 23.620 -3.342 -10.731 1.00 43.91 87 GLN A C 1
ATOM 731 O O . GLN A 1 87 ? 22.553 -2.758 -10.930 1.00 43.91 87 GLN A O 1
ATOM 736 N N . SER A 1 88 ? 23.821 -4.627 -11.027 1.00 46.41 88 SER A N 1
ATOM 737 C CA . SER A 1 88 ? 22.816 -5.623 -11.406 1.00 46.41 88 SER A CA 1
ATOM 738 C C . SER A 1 88 ? 21.873 -5.935 -10.234 1.00 46.41 88 SER A C 1
ATOM 740 O O . SER A 1 88 ? 22.282 -5.908 -9.082 1.00 46.41 88 SER A O 1
ATOM 742 N N . ILE A 1 89 ? 20.618 -6.273 -10.541 1.00 45.78 89 ILE A N 1
ATOM 743 C CA . ILE A 1 89 ? 19.469 -6.110 -9.633 1.00 45.78 89 ILE A CA 1
ATOM 744 C C . ILE A 1 89 ? 18.874 -7.447 -9.110 1.00 45.78 89 ILE A C 1
ATOM 746 O O . ILE A 1 89 ? 17.801 -7.473 -8.517 1.00 45.78 89 ILE A O 1
ATOM 750 N N . VAL A 1 90 ? 19.512 -8.599 -9.331 1.00 44.66 90 VAL A N 1
ATOM 751 C CA . VAL A 1 90 ? 18.961 -9.923 -8.939 1.00 44.66 90 VAL A CA 1
ATOM 752 C C . VAL A 1 90 ? 20.083 -10.799 -8.359 1.00 44.66 90 VAL A C 1
ATOM 754 O O . VAL A 1 90 ? 21.238 -10.441 -8.521 1.00 44.66 90 VAL A O 1
ATOM 757 N N . SER A 1 91 ? 19.804 -11.897 -7.643 1.00 39.94 91 SER A N 1
ATOM 758 C CA . SER A 1 91 ? 20.832 -12.768 -7.040 1.00 39.94 91 SER A CA 1
ATOM 759 C C . SER A 1 91 ? 21.129 -14.037 -7.861 1.00 39.94 91 SER A C 1
ATOM 761 O O . SER A 1 91 ? 20.288 -14.559 -8.594 1.00 39.94 91 SER A O 1
ATOM 763 N N . LYS A 1 92 ? 22.352 -14.563 -7.691 1.00 38.19 92 LYS A N 1
ATOM 764 C CA . LYS A 1 92 ? 22.933 -15.745 -8.368 1.00 38.19 92 LYS A CA 1
ATOM 765 C C . LYS A 1 92 ? 22.182 -17.067 -8.130 1.00 38.19 92 LYS A C 1
ATOM 767 O O . LYS A 1 92 ? 22.367 -18.023 -8.872 1.00 38.19 92 LYS A O 1
ATOM 772 N N . GLU A 1 93 ? 21.340 -17.135 -7.106 1.00 42.62 93 GLU A N 1
ATOM 773 C CA . GLU A 1 93 ? 20.664 -18.370 -6.684 1.00 42.62 93 GLU A CA 1
ATOM 774 C C . GLU A 1 93 ? 19.422 -18.703 -7.525 1.00 42.62 93 GLU A C 1
ATOM 776 O O . GLU A 1 93 ? 18.902 -19.813 -7.440 1.00 42.62 93 GLU A O 1
ATOM 781 N N . GLN A 1 94 ? 18.946 -17.772 -8.361 1.00 44.97 94 GLN A N 1
ATOM 782 C CA . GLN A 1 94 ? 17.654 -17.915 -9.037 1.00 44.97 94 GLN A CA 1
ATOM 783 C C . GLN A 1 94 ? 17.708 -18.516 -10.451 1.00 44.97 94 GLN A C 1
ATOM 785 O O . GLN A 1 94 ? 16.654 -18.887 -10.965 1.00 44.97 94 GLN A O 1
ATOM 790 N N . PHE A 1 95 ? 18.879 -18.675 -11.087 1.00 42.69 95 PHE A N 1
ATOM 791 C CA . PHE A 1 95 ? 18.943 -19.102 -12.494 1.00 42.69 95 PHE A CA 1
ATOM 792 C C . PHE A 1 95 ? 20.161 -19.984 -12.809 1.00 42.69 95 PHE A C 1
ATOM 794 O O . PHE A 1 95 ? 21.286 -19.505 -12.898 1.00 42.69 95 PHE A O 1
ATOM 801 N N . GLY A 1 96 ? 19.917 -21.286 -13.006 1.00 37.72 96 GLY A N 1
ATOM 802 C CA . GLY A 1 96 ? 20.846 -22.183 -13.708 1.00 37.72 96 GLY A CA 1
ATOM 803 C C . 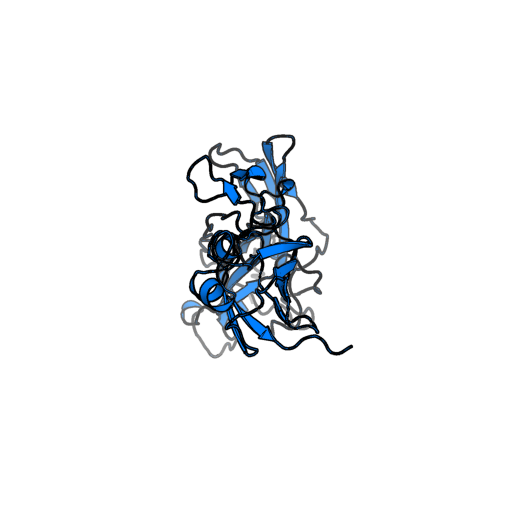GLY A 1 96 ? 20.885 -21.886 -15.212 1.00 37.72 96 GLY A C 1
ATOM 804 O O . GLY A 1 96 ? 20.132 -21.039 -15.680 1.00 37.72 96 GLY A O 1
ATOM 805 N N . ASP A 1 97 ? 21.744 -22.578 -15.962 1.00 40.22 97 ASP A N 1
ATOM 806 C CA . ASP A 1 97 ? 22.002 -22.391 -17.402 1.00 40.22 97 ASP A CA 1
ATOM 807 C C . ASP A 1 97 ? 20.724 -22.282 -18.259 1.00 40.22 97 ASP A C 1
ATOM 809 O O . ASP A 1 97 ? 20.148 -23.282 -18.697 1.00 40.22 97 ASP A O 1
ATOM 813 N N . LEU A 1 98 ? 20.255 -21.057 -18.504 1.00 40.38 98 LEU A N 1
ATOM 814 C CA . LEU A 1 98 ? 18.964 -20.808 -19.139 1.00 40.38 98 LEU A CA 1
ATOM 815 C C . LEU A 1 98 ? 19.103 -19.999 -20.418 1.00 40.38 98 LEU A C 1
ATOM 817 O O . LEU A 1 98 ? 19.657 -18.905 -20.451 1.00 40.38 98 LEU A O 1
ATOM 821 N N . TRP A 1 99 ? 18.494 -20.533 -21.472 1.00 42.84 99 TRP A N 1
ATOM 822 C CA . TRP A 1 99 ? 18.305 -19.850 -22.739 1.00 42.84 99 TRP A CA 1
ATOM 823 C C . TRP A 1 99 ? 16.977 -19.108 -22.680 1.00 42.84 99 TRP A C 1
ATOM 825 O O . TRP A 1 99 ? 15.904 -19.716 -22.703 1.00 42.84 99 TRP A O 1
ATOM 835 N N . ILE A 1 100 ? 17.056 -17.788 -22.540 1.00 47.62 100 ILE A N 1
ATOM 836 C CA . ILE A 1 100 ? 15.907 -16.921 -22.281 1.00 47.62 100 ILE A CA 1
ATOM 837 C C . ILE A 1 100 ? 15.436 -16.299 -23.597 1.00 47.62 100 ILE A C 1
ATOM 839 O O . ILE A 1 100 ? 16.189 -15.611 -24.284 1.00 47.62 100 ILE A O 1
ATOM 843 N N . HIS A 1 101 ? 14.167 -16.510 -23.945 1.00 47.38 101 HIS A N 1
ATOM 844 C CA . HIS A 1 101 ? 13.471 -15.692 -24.940 1.00 47.38 101 HIS A CA 1
ATOM 845 C C . HIS A 1 101 ? 12.670 -14.613 -24.205 1.00 47.38 101 HIS A C 1
ATOM 847 O O . HIS A 1 101 ? 11.664 -14.985 -23.603 1.00 47.38 101 HIS A O 1
ATOM 853 N N . PRO A 1 102 ? 13.050 -13.323 -24.235 1.00 50.69 102 PRO A N 1
ATOM 854 C CA . PRO A 1 102 ? 12.287 -12.273 -23.567 1.00 50.69 102 PRO A CA 1
ATOM 855 C C . PRO A 1 102 ? 10.874 -12.169 -24.158 1.00 50.69 102 PRO A C 1
ATOM 857 O O . PRO A 1 102 ? 10.660 -12.359 -25.359 1.00 50.69 102 PRO A O 1
ATOM 860 N N . GLY A 1 103 ? 9.902 -11.957 -23.286 1.00 49.62 103 GLY A N 1
ATOM 861 C CA . GLY A 1 103 ? 8.482 -11.801 -23.568 1.00 49.62 103 GLY A CA 1
ATOM 862 C C . GLY A 1 103 ? 7.998 -10.420 -23.132 1.00 49.62 103 GLY A C 1
ATOM 863 O O . GLY A 1 103 ? 8.732 -9.440 -23.200 1.00 49.62 103 GLY A O 1
ATOM 864 N N . LEU A 1 104 ? 6.742 -10.327 -22.704 1.00 56.16 104 LEU A N 1
ATOM 865 C CA . LEU A 1 104 ? 6.148 -9.080 -22.221 1.00 56.16 104 LEU A CA 1
ATOM 866 C C . LEU A 1 104 ? 6.811 -8.604 -20.913 1.00 56.16 104 LEU A C 1
ATOM 868 O O . LEU A 1 104 ? 7.313 -9.416 -20.131 1.00 56.16 104 LEU A O 1
ATOM 872 N N . ALA A 1 105 ? 6.808 -7.288 -20.688 1.00 57.06 105 ALA A N 1
ATOM 873 C CA . ALA A 1 10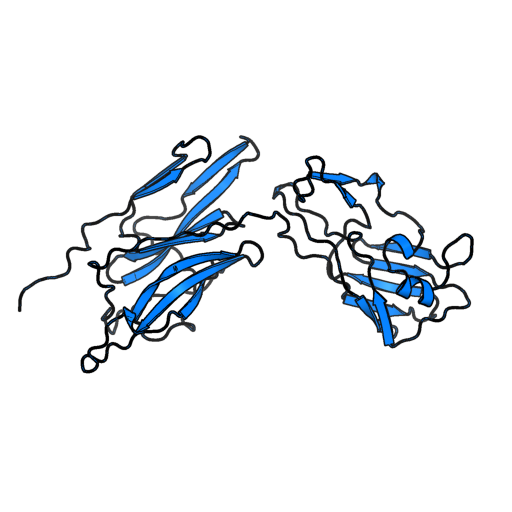5 ? 7.132 -6.679 -19.399 1.00 57.06 105 ALA A CA 1
ATOM 874 C C . ALA A 1 105 ? 5.830 -6.183 -18.764 1.00 57.06 105 ALA A C 1
ATOM 876 O O . ALA A 1 105 ? 5.070 -5.469 -19.423 1.00 57.06 105 ALA A O 1
ATOM 877 N N . CYS A 1 106 ? 5.591 -6.511 -17.498 1.00 57.78 106 CYS A N 1
ATOM 878 C CA . CYS A 1 106 ? 4.566 -5.841 -16.700 1.00 57.78 106 CYS A CA 1
ATOM 879 C C . CYS A 1 106 ? 5.167 -5.305 -15.400 1.00 57.78 106 CYS A C 1
ATOM 881 O O . CYS A 1 106 ? 6.166 -5.824 -14.895 1.00 57.78 106 CYS A O 1
ATOM 883 N N . SER A 1 107 ? 4.572 -4.234 -14.888 1.00 58.47 107 SER A N 1
ATOM 884 C CA . SER A 1 107 ? 4.909 -3.651 -13.595 1.00 58.47 107 SER A CA 1
ATOM 885 C C . SER A 1 107 ? 3.664 -3.638 -12.738 1.00 58.47 107 SER A C 1
ATOM 887 O O . SER A 1 107 ? 2.636 -3.144 -13.184 1.00 58.47 107 SER A O 1
ATOM 889 N N . ASP A 1 108 ? 3.808 -4.108 -11.508 1.00 57.94 108 ASP A N 1
ATOM 890 C CA . ASP A 1 108 ? 2.800 -4.003 -10.466 1.00 57.94 108 ASP A CA 1
ATOM 891 C C . ASP A 1 108 ? 3.233 -2.910 -9.483 1.00 57.94 108 ASP A C 1
ATOM 893 O O . ASP A 1 108 ? 4.278 -2.997 -8.821 1.00 57.94 108 ASP A O 1
ATOM 897 N N . HIS A 1 109 ? 2.452 -1.833 -9.444 1.00 58.16 109 HIS A N 1
ATOM 898 C CA . HIS A 1 109 ? 2.757 -0.659 -8.633 1.00 58.16 109 HIS A CA 1
ATOM 899 C C . HIS A 1 109 ? 2.401 -0.842 -7.148 1.00 58.16 109 HIS A C 1
ATOM 901 O O . HIS A 1 109 ? 3.031 -0.198 -6.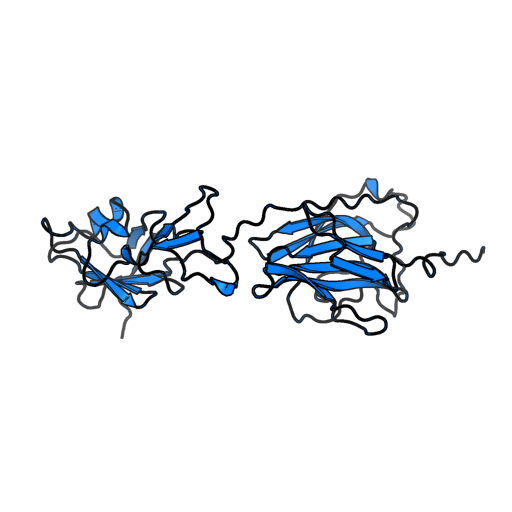305 1.00 58.16 109 HIS A O 1
ATOM 907 N N . LEU A 1 110 ? 1.455 -1.730 -6.818 1.00 55.69 110 LEU A N 1
ATOM 908 C CA . LEU A 1 110 ? 1.032 -2.005 -5.441 1.00 55.69 110 LEU A CA 1
ATOM 909 C C . LEU A 1 110 ? 2.093 -2.827 -4.711 1.00 55.69 110 LEU A C 1
ATOM 911 O O . LEU A 1 110 ? 2.481 -2.496 -3.589 1.00 55.69 110 LEU A O 1
ATOM 915 N N . PHE A 1 111 ? 2.629 -3.852 -5.377 1.00 55.12 111 PHE A N 1
ATOM 916 C CA . PHE A 1 111 ? 3.612 -4.759 -4.781 1.00 55.12 111 PHE A CA 1
ATOM 917 C C . PHE A 1 111 ? 5.068 -4.404 -5.093 1.00 55.12 111 PHE A C 1
ATOM 919 O O . PHE A 1 111 ? 5.968 -5.104 -4.632 1.00 55.12 111 PHE A O 1
ATOM 926 N N . ASN A 1 112 ? 5.323 -3.308 -5.820 1.00 58.31 112 ASN A N 1
ATOM 927 C CA . ASN A 1 112 ? 6.671 -2.848 -6.169 1.00 58.31 112 ASN A CA 1
ATOM 928 C C . ASN A 1 112 ? 7.491 -3.904 -6.944 1.00 58.31 112 ASN A C 1
ATOM 930 O O . ASN A 1 112 ? 8.706 -4.045 -6.770 1.00 58.31 112 ASN A O 1
ATOM 934 N N . LYS A 1 113 ? 6.816 -4.673 -7.796 1.00 59.12 113 LYS A N 1
ATOM 935 C CA . LYS A 1 113 ? 7.407 -5.791 -8.533 1.00 59.12 113 LYS A CA 1
ATOM 936 C C . LYS A 1 113 ? 7.315 -5.527 -10.023 1.00 59.12 113 LYS A C 1
ATOM 938 O O . LYS A 1 113 ? 6.331 -4.983 -10.517 1.00 59.12 113 LYS A O 1
ATOM 943 N N . SER A 1 114 ? 8.340 -5.934 -10.754 1.00 59.31 114 SER A N 1
ATOM 944 C CA . SER A 1 114 ? 8.261 -6.035 -12.207 1.00 59.31 114 SER A CA 1
ATOM 945 C C . SER A 1 114 ? 8.383 -7.488 -12.598 1.00 59.31 114 SER A C 1
ATOM 947 O O . SER A 1 114 ? 9.035 -8.264 -11.903 1.00 59.31 114 SER A O 1
ATOM 949 N N . PHE A 1 115 ? 7.763 -7.860 -13.707 1.00 60.12 115 PHE A N 1
ATOM 950 C CA . PHE A 1 115 ? 7.834 -9.221 -14.193 1.00 60.12 115 PHE A CA 1
ATOM 951 C C . PHE A 1 115 ? 8.336 -9.286 -15.627 1.00 60.12 115 PHE A C 1
ATOM 953 O O . PHE A 1 115 ? 7.991 -8.472 -16.489 1.00 60.12 115 PHE A O 1
ATOM 960 N N . LEU A 1 116 ? 9.142 -10.311 -15.858 1.00 61.09 116 LEU A N 1
ATOM 961 C CA . LEU A 1 116 ? 9.678 -10.712 -17.138 1.00 61.09 116 LEU A CA 1
ATOM 962 C C . LEU A 1 116 ? 8.978 -12.002 -17.558 1.00 61.09 116 LEU A C 1
ATOM 964 O O . LEU A 1 116 ? 9.156 -13.052 -16.936 1.00 61.09 116 LEU A O 1
ATOM 968 N N . PHE A 1 117 ? 8.208 -11.954 -18.639 1.00 58.84 117 PHE A N 1
ATOM 969 C CA . PHE A 1 117 ? 7.821 -13.186 -19.312 1.00 58.84 117 PHE A CA 1
ATOM 970 C C . PHE A 1 117 ? 9.006 -13.694 -20.120 1.00 58.84 117 PHE A C 1
ATOM 972 O O . PHE A 1 117 ? 9.679 -12.915 -20.788 1.00 58.84 117 PHE A O 1
ATOM 979 N N . TYR A 1 118 ? 9.261 -14.995 -20.090 1.00 62.81 118 TYR A N 1
ATOM 980 C CA . TYR A 1 118 ? 10.290 -15.597 -20.919 1.00 62.81 118 TYR A CA 1
ATOM 981 C C . TYR A 1 118 ? 9.960 -17.030 -21.308 1.00 62.81 118 TYR A C 1
ATOM 983 O O . TYR A 1 118 ? 9.214 -17.714 -20.619 1.00 62.81 118 TYR A O 1
ATOM 991 N N . ARG A 1 119 ? 10.526 -17.531 -22.406 1.00 56.62 119 ARG A N 1
ATOM 992 C CA . ARG A 1 119 ? 10.525 -18.978 -22.680 1.00 56.62 119 ARG A CA 1
ATOM 993 C C . ARG A 1 119 ? 11.887 -19.556 -22.345 1.00 56.62 119 ARG A C 1
ATOM 995 O O . ARG A 1 119 ? 12.900 -19.001 -22.755 1.00 56.62 119 ARG A O 1
ATOM 1002 N N . ASN A 1 120 ? 11.870 -20.665 -21.617 1.00 54.50 120 ASN A N 1
ATOM 1003 C CA . ASN A 1 120 ? 13.033 -21.490 -21.323 1.00 54.50 120 ASN A CA 1
ATOM 1004 C C . ASN A 1 120 ? 13.032 -22.669 -22.302 1.00 54.50 120 ASN A C 1
ATOM 1006 O O . ASN A 1 120 ? 12.060 -23.430 -22.318 1.00 54.50 120 ASN A O 1
ATOM 1010 N N . TYR A 1 121 ? 14.090 -22.812 -23.094 1.00 52.69 121 TYR A N 1
ATOM 1011 C CA . TYR A 1 121 ? 14.274 -23.950 -23.989 1.00 52.69 121 TYR A CA 1
ATOM 1012 C C . TYR A 1 121 ? 15.645 -24.599 -23.791 1.00 52.69 121 TYR A C 1
ATOM 1014 O O . TYR A 1 121 ? 16.613 -23.942 -23.418 1.00 52.69 121 TYR A O 1
ATOM 1022 N N . SER A 1 122 ? 15.712 -25.909 -24.026 1.00 49.50 122 SER A N 1
ATOM 1023 C CA . SER A 1 122 ? 16.961 -26.672 -23.958 1.00 49.50 122 SER A CA 1
ATOM 1024 C C . SER A 1 122 ? 17.812 -26.422 -25.205 1.00 49.50 122 SER A C 1
ATOM 1026 O O . SER A 1 122 ? 17.272 -26.337 -26.308 1.00 49.50 122 SER A O 1
ATOM 1028 N N . ASN A 1 123 ? 19.137 -26.372 -25.039 1.00 46.56 123 ASN A N 1
ATOM 1029 C CA . ASN A 1 123 ? 20.111 -26.328 -26.135 1.00 46.56 123 ASN A CA 1
ATOM 1030 C C . ASN A 1 123 ? 20.520 -27.725 -26.627 1.00 46.56 123 ASN A C 1
ATOM 1032 O O . ASN A 1 123 ? 21.604 -27.910 -27.184 1.00 46.56 123 ASN A O 1
ATOM 1036 N N . ASP A 1 124 ? 19.684 -28.730 -26.377 1.00 49.06 124 ASP A N 1
ATOM 1037 C CA . ASP A 1 124 ? 19.879 -30.053 -26.945 1.00 49.06 124 ASP A CA 1
ATOM 1038 C C . ASP A 1 124 ? 19.775 -29.943 -28.473 1.00 49.06 124 ASP A C 1
ATOM 1040 O O . ASP A 1 124 ? 18.686 -29.904 -29.042 1.00 49.06 124 ASP A O 1
ATOM 1044 N N . TYR A 1 125 ? 20.927 -29.842 -29.138 1.00 46.72 125 TYR A N 1
ATOM 1045 C CA . TYR A 1 125 ? 21.069 -29.722 -30.592 1.00 46.72 125 TYR A CA 1
ATOM 1046 C C . TYR A 1 125 ? 20.439 -30.905 -31.347 1.00 46.72 125 TYR A C 1
ATOM 1048 O O . TYR A 1 125 ? 20.266 -30.840 -32.564 1.00 46.72 125 TYR A O 1
ATOM 1056 N N . LEU A 1 126 ? 20.091 -31.979 -30.631 1.00 45.34 126 LEU A N 1
ATOM 1057 C CA . LEU A 1 126 ? 19.370 -33.141 -31.141 1.00 45.34 126 LEU A CA 1
ATOM 1058 C C . LEU A 1 126 ? 17.845 -32.943 -31.137 1.00 45.34 126 LEU A C 1
ATOM 1060 O O . LEU A 1 126 ? 17.135 -33.636 -31.867 1.00 45.34 126 LEU A O 1
ATOM 1064 N N . GLN A 1 127 ? 17.316 -31.993 -30.361 1.00 50.53 127 GLN A N 1
ATOM 1065 C CA . GLN A 1 127 ? 15.893 -31.670 -30.310 1.00 50.53 127 GLN A CA 1
ATOM 1066 C C . GLN A 1 127 ? 15.600 -30.415 -31.128 1.00 50.53 127 GLN A C 1
ATOM 1068 O O . GLN A 1 127 ? 15.680 -29.284 -30.660 1.00 50.53 127 GLN A O 1
ATOM 1073 N N . ASN A 1 128 ? 15.188 -30.633 -32.372 1.00 49.69 128 ASN A N 1
ATOM 1074 C CA . ASN A 1 128 ? 14.848 -29.594 -33.341 1.00 49.69 128 ASN A CA 1
ATOM 1075 C C . ASN A 1 128 ? 13.485 -28.924 -33.024 1.00 49.69 128 ASN A C 1
ATOM 1077 O O . ASN A 1 128 ? 12.553 -28.970 -33.826 1.00 49.69 128 ASN A O 1
ATOM 1081 N N . ARG A 1 129 ? 13.311 -28.367 -31.817 1.00 51.72 129 ARG A N 1
ATOM 1082 C CA . ARG A 1 129 ? 12.071 -27.691 -31.393 1.00 51.72 129 ARG A CA 1
ATOM 1083 C C . ARG A 1 129 ? 12.192 -26.186 -31.573 1.00 51.72 129 ARG A C 1
ATOM 1085 O O . ARG A 1 129 ? 13.152 -25.570 -31.115 1.00 51.72 129 ARG A O 1
ATOM 1092 N N . THR A 1 130 ? 11.197 -25.576 -32.211 1.00 54.19 130 THR A N 1
ATOM 1093 C CA . THR A 1 130 ? 11.175 -24.125 -32.413 1.00 54.19 130 THR A CA 1
ATOM 1094 C C . THR A 1 130 ? 10.831 -23.408 -31.099 1.00 54.19 130 THR A C 1
ATOM 1096 O O . THR A 1 130 ? 9.958 -23.879 -30.367 1.00 54.19 130 THR A O 1
ATOM 1099 N N . PRO A 1 131 ? 11.426 -22.235 -30.794 1.00 51.94 131 PRO A N 1
ATOM 1100 C CA . PRO A 1 131 ? 11.179 -21.501 -29.543 1.00 51.94 131 PRO A CA 1
ATOM 1101 C C . PRO A 1 131 ? 9.699 -21.212 -29.240 1.00 51.94 131 PRO A C 1
ATOM 1103 O O . PRO A 1 131 ? 9.315 -21.069 -28.085 1.00 51.94 131 PRO A O 1
ATOM 1106 N N . SER A 1 132 ? 8.849 -21.151 -30.268 1.00 55.56 132 SER A N 1
ATOM 1107 C CA . SER A 1 132 ? 7.394 -20.975 -30.167 1.00 55.56 132 SER A CA 1
ATOM 1108 C C . SER A 1 132 ? 6.650 -22.123 -29.476 1.00 55.56 132 SER A C 1
ATOM 1110 O O . SER A 1 132 ? 5.530 -21.915 -29.020 1.00 55.56 132 SER A O 1
ATOM 1112 N N . GLN A 1 133 ? 7.250 -23.311 -29.396 1.00 57.19 133 GLN A N 1
ATOM 1113 C CA . GLN A 1 133 ? 6.630 -24.517 -28.838 1.00 57.19 133 GLN A CA 1
ATOM 1114 C C . GLN A 1 133 ? 6.841 -24.660 -27.323 1.00 57.19 133 GLN A C 1
ATOM 1116 O O . GLN A 1 133 ? 6.260 -25.548 -26.704 1.00 57.19 133 GLN A O 1
ATOM 1121 N N . TYR A 1 134 ? 7.661 -23.797 -26.716 1.00 57.09 134 TYR A N 1
ATOM 1122 C CA . TYR A 1 134 ? 7.905 -23.792 -25.276 1.00 57.09 134 TYR A CA 1
ATOM 1123 C C . TYR A 1 134 ? 6.901 -22.891 -24.547 1.00 57.09 134 TYR A C 1
ATOM 1125 O O . TYR A 1 134 ? 6.549 -21.802 -25.014 1.00 57.09 134 TYR A O 1
ATOM 1133 N N . SER A 1 135 ? 6.450 -23.335 -23.373 1.00 55.59 135 SER A N 1
ATOM 1134 C CA . SER A 1 135 ? 5.562 -22.555 -22.508 1.00 55.59 135 SER A CA 1
ATOM 1135 C C . SER A 1 135 ? 6.237 -21.255 -22.069 1.00 55.59 135 SER A C 1
ATOM 1137 O O . SER A 1 135 ? 7.411 -21.263 -21.684 1.00 55.59 135 SER A O 1
ATOM 1139 N N . MET A 1 136 ? 5.488 -20.150 -22.078 1.00 58.03 136 MET A N 1
ATOM 1140 C CA . MET A 1 136 ? 5.937 -18.920 -21.426 1.00 58.03 136 MET A CA 1
ATOM 1141 C C . MET A 1 136 ? 5.978 -19.137 -19.912 1.00 58.03 136 MET A C 1
ATOM 1143 O O . MET A 1 136 ? 5.060 -19.710 -19.332 1.00 58.03 136 MET A O 1
ATOM 1147 N N . LYS A 1 137 ? 7.061 -18.689 -19.294 1.00 54.25 137 LYS A N 1
ATOM 1148 C CA . LYS A 1 137 ? 7.303 -18.642 -17.857 1.00 54.25 137 LYS A CA 1
ATOM 1149 C C . LYS A 1 137 ? 7.309 -17.182 -17.416 1.00 54.25 137 LYS A C 1
ATOM 1151 O O . LYS A 1 137 ? 7.626 -16.299 -18.209 1.00 54.25 137 LYS A O 1
ATOM 1156 N N . LEU A 1 138 ? 6.959 -16.947 -16.159 1.00 56.72 138 LEU A N 1
ATOM 1157 C CA . LEU A 1 138 ? 6.996 -15.637 -15.518 1.00 56.72 138 LEU A CA 1
ATOM 1158 C C . LEU A 1 138 ? 8.171 -15.599 -14.539 1.00 56.72 138 LEU A C 1
ATOM 1160 O O . LEU A 1 138 ? 8.395 -16.567 -13.813 1.00 56.72 138 LEU A O 1
ATOM 1164 N N . MET A 1 139 ? 8.914 -14.500 -14.527 1.00 59.62 139 MET A N 1
ATOM 1165 C CA . MET A 1 139 ? 9.974 -14.215 -13.565 1.00 59.62 139 MET A CA 1
ATOM 1166 C C . MET A 1 139 ? 9.684 -12.884 -12.893 1.00 59.62 139 MET A C 1
ATOM 1168 O O . MET A 1 139 ? 9.469 -11.891 -13.577 1.00 59.62 139 MET A O 1
ATOM 1172 N N . GLU A 1 140 ? 9.708 -12.860 -11.566 1.00 59.19 140 GLU A N 1
ATOM 1173 C CA . GLU A 1 140 ? 9.728 -11.619 -10.797 1.00 59.19 140 GLU A CA 1
ATOM 1174 C C . GLU A 1 140 ? 11.136 -11.009 -10.831 1.00 59.19 140 GLU A C 1
ATOM 1176 O O . GLU A 1 140 ? 12.131 -11.708 -10.650 1.00 59.19 140 GLU A O 1
ATOM 1181 N N . VAL A 1 141 ? 11.215 -9.700 -11.053 1.00 57.75 141 VAL A N 1
ATOM 1182 C CA . VAL A 1 141 ? 12.440 -8.901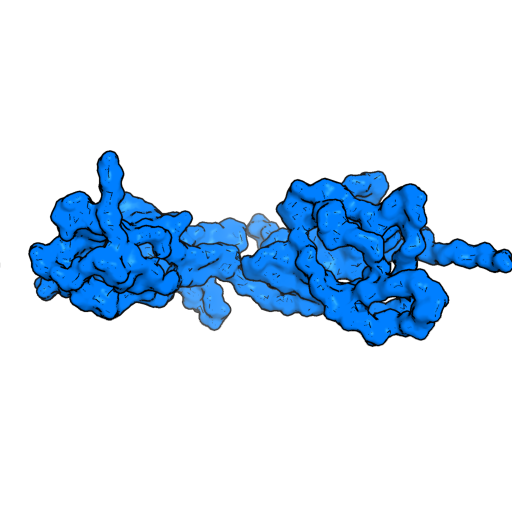 -11.061 1.00 57.75 141 VAL A CA 1
ATOM 1183 C C . VAL A 1 141 ? 12.272 -7.795 -10.020 1.00 57.75 141 VAL A C 1
ATOM 1185 O O . VAL A 1 141 ? 11.523 -6.835 -10.220 1.00 57.75 141 VAL A O 1
ATOM 1188 N N . GLY A 1 142 ? 12.950 -7.939 -8.881 1.00 54.91 142 GLY A N 1
ATOM 1189 C CA . GLY A 1 142 ? 12.901 -6.966 -7.790 1.00 54.91 142 GLY A CA 1
ATOM 1190 C C . GLY A 1 142 ? 13.839 -5.789 -8.045 1.00 54.91 142 GLY A C 1
ATOM 1191 O O . GLY A 1 142 ? 15.025 -5.908 -7.802 1.00 54.91 142 GLY A O 1
ATOM 1192 N N . ILE A 1 143 ? 13.324 -4.636 -8.489 1.00 57.62 143 ILE A N 1
ATOM 1193 C CA . ILE A 1 143 ? 14.134 -3.513 -9.018 1.00 57.62 143 ILE A CA 1
ATOM 1194 C C . ILE A 1 143 ? 14.960 -2.737 -7.950 1.00 57.62 143 ILE A C 1
ATOM 1196 O O . ILE A 1 143 ? 15.753 -1.863 -8.301 1.00 57.62 143 ILE A O 1
ATOM 1200 N N . ARG A 1 144 ? 14.819 -3.029 -6.645 1.00 49.00 144 ARG A N 1
ATOM 1201 C CA . ARG A 1 144 ? 15.269 -2.120 -5.563 1.00 49.00 144 ARG A CA 1
ATOM 1202 C C . ARG A 1 144 ? 16.068 -2.727 -4.388 1.00 49.00 144 ARG A C 1
ATOM 1204 O O . ARG A 1 144 ? 16.046 -2.141 -3.311 1.00 49.00 144 ARG A O 1
ATOM 1211 N N . GLY A 1 145 ? 16.773 -3.849 -4.561 1.00 49.53 145 GLY A N 1
ATOM 1212 C CA . GLY A 1 145 ? 17.620 -4.451 -3.509 1.00 49.53 145 GLY A CA 1
ATOM 1213 C C . GLY A 1 145 ? 19.128 -4.421 -3.808 1.00 49.53 145 GLY A C 1
ATOM 1214 O O . GLY A 1 145 ? 19.517 -4.560 -4.965 1.00 49.53 145 GLY A O 1
ATOM 1215 N N . ASP A 1 146 ? 19.960 -4.294 -2.763 1.00 39.53 146 ASP A N 1
ATOM 1216 C CA . ASP A 1 146 ? 21.413 -4.539 -2.811 1.00 39.53 146 ASP A CA 1
ATOM 1217 C C . ASP A 1 146 ? 21.660 -6.053 -2.865 1.00 39.53 146 ASP A C 1
ATOM 1219 O O . ASP A 1 146 ? 21.765 -6.724 -1.837 1.00 39.53 146 ASP A O 1
ATOM 1223 N N . LEU A 1 147 ? 21.690 -6.625 -4.066 1.00 45.03 147 LEU A N 1
ATOM 1224 C CA . LEU A 1 147 ? 21.938 -8.052 -4.269 1.00 45.03 147 LEU A CA 1
ATOM 1225 C C . LEU A 1 147 ? 23.058 -8.254 -5.293 1.00 45.03 147 LEU A C 1
ATOM 1227 O O . LEU A 1 147 ? 23.216 -7.490 -6.240 1.00 45.03 147 LEU A O 1
ATOM 1231 N N . ALA A 1 148 ? 23.881 -9.272 -5.034 1.00 39.12 148 ALA A N 1
ATOM 1232 C CA . ALA A 1 148 ? 25.114 -9.582 -5.752 1.00 39.12 148 ALA A CA 1
ATOM 1233 C C . ALA A 1 148 ? 24.919 -9.724 -7.279 1.00 39.12 148 ALA A C 1
ATOM 1235 O O . ALA A 1 148 ? 23.874 -10.197 -7.709 1.00 39.12 148 ALA A O 1
ATOM 1236 N N . PRO A 1 149 ? 25.933 -9.391 -8.100 1.00 41.47 149 PRO A N 1
ATOM 1237 C CA . PRO A 1 149 ? 25.831 -9.354 -9.562 1.00 41.47 149 PRO A CA 1
ATOM 1238 C C . PRO A 1 149 ? 25.292 -10.658 -10.179 1.00 41.47 149 PRO A C 1
ATOM 1240 O O . PRO A 1 149 ? 25.788 -11.743 -9.866 1.00 41.47 149 PRO A O 1
ATOM 1243 N N . VAL A 1 150 ? 24.328 -10.549 -11.108 1.00 47.06 150 VAL A N 1
ATOM 1244 C CA . VAL A 1 150 ? 23.945 -11.654 -12.002 1.00 47.06 150 VAL A CA 1
ATOM 1245 C C . VAL A 1 150 ? 24.632 -11.451 -13.337 1.00 47.06 150 VAL A C 1
ATOM 1247 O O . VAL A 1 150 ? 24.159 -10.706 -14.195 1.00 47.06 150 VAL A O 1
ATOM 1250 N N . ASP A 1 151 ? 25.721 -12.174 -13.541 1.00 44.31 151 ASP A N 1
ATOM 1251 C CA . ASP A 1 151 ? 26.141 -12.499 -14.892 1.00 44.31 151 ASP A CA 1
ATOM 1252 C C . ASP A 1 151 ? 25.232 -13.616 -15.409 1.00 44.31 151 ASP A C 1
ATOM 1254 O O . ASP A 1 151 ? 25.236 -14.732 -14.891 1.00 44.31 151 ASP A O 1
ATOM 1258 N N . TRP A 1 152 ? 24.439 -13.321 -16.443 1.00 48.28 152 TRP A N 1
ATOM 1259 C CA . TRP A 1 152 ? 23.605 -14.322 -17.127 1.00 48.28 152 TRP A CA 1
ATOM 1260 C C . TRP A 1 152 ? 24.447 -15.364 -17.881 1.00 48.28 152 TRP A C 1
ATOM 1262 O O . TRP A 1 152 ? 23.918 -16.360 -18.366 1.00 48.28 152 TRP A O 1
ATOM 1272 N N . CYS A 1 153 ? 25.756 -15.129 -17.993 1.00 46.47 153 CYS A N 1
ATOM 1273 C CA . CYS A 1 153 ? 26.712 -16.011 -18.637 1.00 46.47 153 CYS A CA 1
ATOM 1274 C C . CYS A 1 153 ? 27.953 -16.185 -17.763 1.00 46.47 153 CYS A C 1
ATOM 1276 O O . CYS A 1 153 ? 28.617 -15.211 -17.414 1.00 46.47 153 CYS A O 1
ATOM 1278 N N . ASN A 1 154 ? 28.333 -17.431 -17.497 1.00 40.03 154 ASN A N 1
ATOM 1279 C CA . ASN A 1 154 ? 29.622 -17.737 -16.894 1.00 40.03 154 ASN A CA 1
ATOM 1280 C C . ASN A 1 154 ? 30.763 -17.499 -17.914 1.00 40.03 154 ASN A C 1
ATOM 1282 O O . ASN A 1 154 ? 30.717 -18.020 -19.032 1.00 40.03 154 ASN A O 1
ATOM 1286 N N . GLN A 1 155 ? 31.804 -16.752 -17.518 1.00 42.19 155 GLN A N 1
ATOM 1287 C CA . GLN A 1 155 ? 33.036 -16.558 -18.302 1.00 42.19 155 GLN A CA 1
ATOM 1288 C C . GLN A 1 155 ? 33.740 -17.882 -18.653 1.00 42.19 155 GLN A C 1
ATOM 1290 O O . GLN A 1 155 ? 34.438 -17.952 -19.662 1.00 42.19 155 GLN A O 1
ATOM 1295 N N . GLU A 1 156 ? 33.533 -18.932 -17.858 1.00 39.56 156 GLU A N 1
ATOM 1296 C CA . GLU A 1 156 ? 34.207 -20.228 -17.982 1.00 39.56 156 GLU A CA 1
ATOM 1297 C C . GLU A 1 156 ? 33.564 -21.169 -19.022 1.00 39.56 156 GLU A C 1
ATOM 1299 O O . GLU A 1 156 ? 34.250 -22.024 -19.576 1.00 39.56 156 GLU A O 1
ATOM 1304 N N . TYR A 1 157 ? 32.275 -20.986 -19.350 1.00 42.16 157 TYR A N 1
ATOM 1305 C CA . TYR A 1 157 ? 31.533 -21.861 -20.284 1.00 42.16 157 TYR A CA 1
ATOM 1306 C C . TYR A 1 157 ? 31.069 -21.163 -21.572 1.00 42.16 157 TYR A C 1
ATOM 1308 O O . TYR A 1 157 ? 30.549 -21.816 -22.480 1.00 42.16 157 TYR A O 1
ATOM 1316 N N . GLY A 1 158 ? 31.305 -19.851 -21.685 1.00 39.12 158 GLY A N 1
ATOM 1317 C CA . GLY A 1 158 ? 30.872 -19.035 -22.815 1.00 39.12 158 GLY A CA 1
ATOM 1318 C C . GLY A 1 158 ? 29.354 -18.836 -22.855 1.00 39.12 158 GLY A C 1
ATOM 1319 O O . GLY A 1 158 ? 28.572 -19.683 -22.432 1.00 39.12 158 GLY A O 1
ATOM 1320 N N . CYS A 1 159 ? 28.906 -17.710 -23.416 1.00 43.91 159 CYS A N 1
ATOM 1321 C CA . CYS A 1 159 ? 27.498 -17.536 -23.770 1.00 43.91 159 CYS A CA 1
ATOM 1322 C C . CYS A 1 159 ? 27.154 -18.416 -24.984 1.00 43.91 159 CYS A C 1
ATOM 1324 O O . CYS A 1 159 ? 26.921 -17.914 -26.087 1.00 43.91 159 CYS A O 1
ATOM 1326 N N . ASN A 1 160 ? 27.090 -19.733 -24.817 1.00 36.38 160 ASN A N 1
ATOM 1327 C CA . ASN A 1 160 ? 26.250 -20.526 -25.701 1.00 36.38 160 ASN A CA 1
ATOM 1328 C C . ASN A 1 160 ? 24.827 -20.224 -25.252 1.00 36.38 160 ASN A C 1
ATOM 1330 O O . ASN A 1 160 ? 24.351 -20.831 -24.306 1.00 36.38 160 ASN A O 1
ATOM 1334 N N . GLY A 1 161 ? 24.224 -19.189 -25.847 1.00 36.94 161 GLY A N 1
ATOM 1335 C CA . GLY A 1 161 ? 23.011 -18.575 -25.310 1.00 36.94 161 GLY A CA 1
ATOM 1336 C C . GLY A 1 161 ? 22.468 -17.394 -26.114 1.00 36.94 161 GLY A C 1
ATOM 1337 O O . GLY A 1 161 ? 21.964 -16.446 -25.520 1.00 36.94 161 GLY A O 1
ATOM 1338 N N . THR A 1 162 ? 22.655 -17.334 -27.438 1.00 34.12 162 THR A N 1
ATOM 1339 C CA . THR A 1 162 ? 22.241 -16.136 -28.195 1.00 34.12 162 THR A CA 1
ATOM 1340 C C . THR A 1 162 ? 20.735 -16.123 -28.460 1.00 34.12 162 THR A C 1
ATOM 1342 O O . THR A 1 162 ? 20.171 -17.054 -29.031 1.00 34.12 162 THR A O 1
ATOM 1345 N N . ILE A 1 163 ? 20.078 -15.020 -28.090 1.00 39.16 163 ILE A N 1
ATOM 1346 C CA . ILE A 1 163 ? 18.767 -14.658 -28.634 1.00 39.16 163 ILE A CA 1
ATOM 1347 C C . ILE A 1 163 ? 18.944 -14.462 -30.141 1.00 39.16 163 ILE A C 1
ATOM 1349 O O . ILE A 1 163 ? 19.825 -13.722 -30.588 1.00 39.16 163 ILE A O 1
ATOM 1353 N N . ASN A 1 164 ? 18.116 -15.130 -30.941 1.00 36.88 164 ASN A N 1
ATOM 1354 C CA . ASN A 1 164 ? 18.133 -14.954 -32.385 1.00 36.88 164 ASN A CA 1
ATOM 1355 C C . ASN A 1 164 ? 17.620 -13.548 -32.743 1.00 36.88 164 ASN A C 1
ATOM 1357 O O . ASN A 1 164 ? 16.419 -13.292 -32.762 1.00 36.88 164 ASN A O 1
ATOM 1361 N N . TYR A 1 165 ? 18.550 -12.648 -33.063 1.00 38.88 165 TYR A N 1
ATOM 1362 C CA . TYR A 1 165 ? 18.321 -11.246 -33.435 1.00 38.88 165 TYR A CA 1
ATOM 1363 C C . TYR A 1 165 ? 17.422 -11.032 -34.668 1.00 38.88 165 TYR A C 1
ATOM 1365 O O . TYR A 1 165 ? 17.091 -9.894 -34.990 1.00 38.88 165 TYR A O 1
ATOM 1373 N N . ARG A 1 166 ? 17.062 -12.093 -35.403 1.00 35.81 166 ARG A N 1
ATOM 1374 C CA . ARG A 1 166 ? 16.196 -12.014 -36.591 1.00 35.81 166 ARG A CA 1
ATOM 1375 C C . ARG A 1 166 ? 14.704 -12.034 -36.267 1.00 35.81 166 ARG A C 1
ATOM 1377 O O . ARG A 1 166 ? 13.901 -11.893 -37.184 1.00 35.81 166 ARG A O 1
ATOM 1384 N N . ILE A 1 167 ? 14.324 -12.252 -35.010 1.00 38.50 167 ILE A N 1
ATOM 1385 C CA . ILE A 1 167 ? 12.917 -12.326 -34.621 1.00 38.50 167 ILE A CA 1
ATOM 1386 C C . ILE A 1 167 ? 12.436 -10.904 -34.291 1.00 38.50 167 ILE A C 1
ATOM 1388 O O . ILE A 1 167 ? 12.937 -10.316 -33.333 1.00 38.50 167 ILE A O 1
ATOM 1392 N N . PRO A 1 168 ? 11.501 -10.324 -35.069 1.00 35.09 168 PRO A N 1
ATOM 1393 C CA . PRO A 1 168 ? 10.942 -9.017 -34.757 1.00 35.09 168 PRO A CA 1
ATOM 1394 C C . PRO A 1 168 ? 10.203 -9.098 -33.420 1.00 35.09 168 PRO A C 1
ATOM 1396 O O . PRO A 1 168 ? 9.274 -9.889 -33.257 1.00 35.09 168 PRO A O 1
ATOM 1399 N N . PHE A 1 169 ? 10.641 -8.293 -32.456 1.00 45.91 169 PHE A N 1
ATOM 1400 C CA . PHE A 1 169 ? 10.015 -8.189 -31.145 1.00 45.91 169 PHE A CA 1
ATOM 1401 C C . PHE A 1 169 ? 9.190 -6.906 -31.069 1.00 45.91 169 PHE A C 1
ATOM 1403 O O . PHE A 1 169 ? 9.673 -5.824 -31.402 1.00 45.91 169 PHE A O 1
ATOM 1410 N N . ALA A 1 170 ? 7.948 -7.036 -30.608 1.00 35.25 170 ALA A N 1
ATOM 1411 C CA . ALA A 1 170 ? 7.118 -5.915 -30.204 1.00 35.25 170 ALA A CA 1
ATOM 1412 C C . ALA A 1 170 ? 7.100 -5.882 -28.674 1.00 35.25 170 ALA A C 1
ATOM 1414 O O . ALA A 1 170 ? 6.486 -6.737 -28.036 1.00 35.25 170 ALA A O 1
ATOM 1415 N N . GLY A 1 171 ? 7.793 -4.905 -28.089 1.00 47.44 171 GLY A N 1
ATOM 1416 C CA . GLY A 1 171 ? 7.697 -4.621 -26.662 1.00 47.44 171 GLY A CA 1
ATOM 1417 C C . GLY A 1 171 ? 6.323 -4.046 -26.355 1.00 47.44 171 GLY A C 1
ATOM 1418 O O . GLY A 1 171 ? 6.131 -2.837 -26.436 1.00 47.44 171 GLY A O 1
ATOM 1419 N N . LEU A 1 172 ? 5.354 -4.904 -26.044 1.00 40.97 172 LEU A N 1
ATOM 1420 C CA . LEU A 1 172 ? 4.092 -4.461 -25.466 1.00 40.97 172 LEU A CA 1
ATOM 1421 C C . LEU A 1 172 ? 4.353 -4.152 -23.989 1.00 40.97 172 LEU A C 1
ATOM 1423 O O . LEU A 1 172 ? 4.603 -5.048 -23.184 1.00 40.97 172 LEU A O 1
ATOM 1427 N N . PHE A 1 173 ? 4.356 -2.860 -23.678 1.00 50.50 173 PHE A N 1
ATOM 1428 C CA . PHE A 1 173 ? 4.415 -2.325 -22.327 1.00 50.50 173 PHE A CA 1
ATOM 1429 C C . PHE A 1 173 ? 2.978 -2.107 -21.860 1.00 50.50 173 PHE A C 1
ATOM 1431 O O . PHE A 1 173 ? 2.275 -1.267 -22.426 1.00 50.50 173 PHE A O 1
ATOM 1438 N N . ASN A 1 174 ? 2.527 -2.881 -20.873 1.00 44.00 174 ASN A N 1
ATOM 1439 C CA . ASN A 1 174 ? 1.258 -2.595 -20.217 1.00 44.00 174 ASN A CA 1
ATOM 1440 C C . ASN A 1 174 ? 1.531 -1.660 -19.040 1.00 44.00 174 ASN A C 1
ATOM 1442 O O . ASN A 1 174 ? 2.252 -2.028 -18.113 1.00 44.00 174 ASN A O 1
ATOM 1446 N N . LYS A 1 175 ? 0.991 -0.446 -19.131 1.00 45.50 175 LYS A N 1
ATOM 1447 C CA . LYS A 1 175 ? 1.028 0.554 -18.071 1.00 45.50 175 LYS A CA 1
ATOM 1448 C C . LYS A 1 175 ? -0.187 0.321 -17.183 1.00 45.50 175 LYS A C 1
ATOM 1450 O O . LYS A 1 175 ? -1.310 0.450 -17.672 1.00 45.50 175 LYS A O 1
ATOM 1455 N N . GLU A 1 176 ? 0.012 -0.008 -15.917 1.00 43.78 176 GLU A N 1
ATOM 1456 C CA . GLU A 1 176 ? -1.111 -0.024 -14.981 1.00 43.78 176 GLU A CA 1
ATOM 1457 C C . GLU A 1 176 ? -1.438 1.413 -14.548 1.00 43.78 176 GLU A C 1
ATOM 1459 O O . GLU A 1 176 ? -0.542 2.254 -14.443 1.00 43.78 176 GLU A O 1
ATOM 1464 N N . PRO A 1 177 ? -2.716 1.759 -14.326 1.00 47.56 177 PRO A N 1
ATOM 1465 C CA . PRO A 1 177 ? -3.048 3.036 -13.713 1.00 47.56 177 PRO A CA 1
ATOM 1466 C C . PRO A 1 177 ? -2.418 3.087 -12.316 1.00 47.56 177 PRO A C 1
ATOM 1468 O O . PRO A 1 177 ? -2.678 2.222 -11.486 1.00 47.56 177 PRO A O 1
ATOM 1471 N N . ARG A 1 178 ? -1.576 4.098 -12.058 1.00 49.53 178 ARG A N 1
ATOM 1472 C CA . ARG A 1 178 ? -1.060 4.371 -10.713 1.00 49.53 178 ARG A CA 1
ATOM 1473 C C . ARG A 1 178 ? -2.235 4.702 -9.805 1.00 49.53 178 ARG A C 1
ATOM 1475 O O . ARG A 1 178 ? -2.825 5.769 -9.959 1.00 49.53 178 ARG A O 1
ATOM 1482 N N . ILE A 1 179 ? -2.507 3.839 -8.840 1.00 55.41 179 ILE A N 1
ATOM 1483 C CA . ILE A 1 179 ? -3.364 4.169 -7.714 1.00 55.41 179 ILE A CA 1
ATOM 1484 C C . ILE A 1 179 ? -2.419 4.592 -6.574 1.00 55.41 179 ILE A C 1
ATOM 1486 O O . ILE A 1 179 ? -1.598 3.785 -6.137 1.00 55.41 179 ILE A O 1
ATOM 1490 N N . PRO A 1 180 ? -2.469 5.843 -6.086 1.00 56.16 180 PRO A N 1
ATOM 1491 C CA . PRO A 1 180 ? -1.629 6.344 -4.984 1.00 56.16 180 PRO A CA 1
ATOM 1492 C C . PRO A 1 180 ? -1.939 5.711 -3.610 1.00 56.16 180 PRO A C 1
ATOM 1494 O O . PRO A 1 180 ? -1.521 6.222 -2.574 1.00 56.16 180 PRO A O 1
ATOM 1497 N N . LEU A 1 181 ? -2.618 4.562 -3.595 1.00 61.78 181 LEU A N 1
ATOM 1498 C CA . LEU A 1 181 ? -2.930 3.738 -2.427 1.00 61.78 181 LEU A CA 1
ATOM 1499 C C . LEU A 1 181 ? -1.782 2.746 -2.162 1.00 61.78 181 LEU A C 1
ATOM 1501 O O . LEU A 1 181 ? -1.975 1.536 -2.064 1.00 61.78 181 LEU A O 1
ATOM 1505 N N . SER A 1 182 ? -0.550 3.261 -2.143 1.00 66.88 182 SER A N 1
ATOM 1506 C CA . SER A 1 182 ? 0.685 2.471 -2.085 1.00 66.88 182 SER A CA 1
ATOM 1507 C C . SER A 1 182 ? 1.193 2.219 -0.661 1.00 66.88 182 SER A C 1
ATOM 1509 O O . SER A 1 182 ? 2.122 1.416 -0.487 1.00 66.88 182 SER A O 1
ATOM 1511 N N . LEU A 1 183 ? 0.630 2.899 0.347 1.00 76.50 183 LEU A N 1
ATOM 1512 C CA . LEU A 1 183 ? 0.870 2.587 1.754 1.00 76.50 183 LEU A CA 1
ATOM 1513 C C . LEU A 1 183 ? -0.004 1.400 2.146 1.00 76.50 183 LEU A C 1
ATOM 1515 O O . LEU A 1 183 ? -1.195 1.352 1.842 1.00 76.50 183 LEU A O 1
ATOM 1519 N N . ALA A 1 184 ? 0.579 0.440 2.861 1.00 77.56 184 ALA A N 1
ATOM 1520 C CA . ALA A 1 184 ? -0.218 -0.653 3.403 1.00 77.56 184 ALA A CA 1
ATOM 1521 C C . ALA A 1 184 ? -1.267 -0.104 4.390 1.00 77.56 184 ALA A C 1
ATOM 1523 O O . ALA A 1 184 ? -0.986 0.829 5.146 1.00 77.56 184 ALA A O 1
ATOM 1524 N N . ALA A 1 185 ? -2.472 -0.671 4.354 1.00 84.56 185 ALA A N 1
ATOM 1525 C CA . ALA A 1 185 ? -3.516 -0.358 5.322 1.00 84.56 185 ALA A CA 1
ATOM 1526 C C . ALA A 1 185 ? -3.055 -0.737 6.741 1.00 84.56 185 ALA A C 1
ATOM 1528 O O . ALA A 1 185 ? -2.303 -1.709 6.884 1.00 84.56 185 ALA A O 1
ATOM 1529 N N . PRO A 1 186 ? -3.491 -0.012 7.785 1.00 86.44 186 PRO A N 1
ATOM 1530 C CA . PRO A 1 186 ? -3.290 -0.453 9.157 1.00 86.44 186 PRO A CA 1
ATOM 1531 C C . PRO A 1 186 ? -3.979 -1.795 9.379 1.00 86.44 186 PRO A C 1
ATOM 1533 O O . PRO A 1 186 ? -5.084 -2.028 8.887 1.00 86.44 186 PRO A O 1
ATOM 1536 N N . THR A 1 187 ? -3.334 -2.674 10.130 1.00 87.81 187 THR A N 1
ATOM 1537 C CA . THR A 1 187 ? -3.886 -3.980 10.489 1.00 87.81 187 THR A CA 1
ATOM 1538 C C . THR A 1 187 ? -3.941 -4.106 11.998 1.00 87.81 187 THR A C 1
ATOM 1540 O O . THR A 1 187 ? -3.015 -3.706 12.703 1.00 87.81 187 THR A O 1
ATOM 1543 N N . LEU A 1 188 ? -5.052 -4.634 12.504 1.00 88.06 188 LEU A N 1
ATOM 1544 C CA . LEU A 1 188 ? -5.223 -4.870 13.928 1.00 88.06 188 LEU A CA 1
ATOM 1545 C C . LEU A 1 188 ? -4.446 -6.136 14.310 1.00 88.06 188 LEU A C 1
ATOM 1547 O O . LEU A 1 188 ? -4.769 -7.224 13.839 1.00 88.06 188 LEU A O 1
ATOM 1551 N N . ILE A 1 189 ? -3.405 -5.991 15.132 1.00 91.75 189 ILE A N 1
ATOM 1552 C CA . ILE A 1 189 ? -2.468 -7.081 15.471 1.00 91.75 189 ILE A CA 1
ATOM 1553 C C . ILE A 1 189 ? -2.697 -7.671 16.853 1.00 91.75 189 ILE A C 1
ATOM 1555 O O . ILE A 1 189 ? -2.264 -8.791 17.129 1.00 91.75 189 ILE A O 1
ATOM 1559 N N . SER A 1 190 ? -3.378 -6.944 17.737 1.00 91.81 190 SER A N 1
ATOM 1560 C CA . SER A 1 190 ? -3.808 -7.510 19.008 1.00 91.81 190 SER A CA 1
ATOM 1561 C C . SER A 1 190 ? -5.016 -6.794 19.576 1.00 91.81 190 SER A C 1
ATOM 1563 O O . SER A 1 190 ? -5.077 -5.570 19.525 1.00 91.81 190 SER A O 1
ATOM 1565 N N . ALA A 1 191 ? -5.898 -7.559 20.210 1.00 93.00 191 ALA A N 1
ATOM 1566 C CA . ALA A 1 191 ? -6.880 -7.075 21.165 1.00 93.00 191 ALA A CA 1
ATOM 1567 C C . ALA A 1 191 ? -6.716 -7.881 22.455 1.00 93.00 191 ALA A C 1
ATOM 1569 O O . ALA A 1 191 ? -6.688 -9.115 22.410 1.00 93.00 191 ALA A O 1
ATOM 1570 N N . ARG A 1 192 ? -6.525 -7.214 23.596 1.00 92.81 192 ARG A N 1
ATOM 1571 C CA . ARG A 1 192 ? -6.243 -7.898 24.870 1.00 92.81 192 ARG A CA 1
ATOM 1572 C C . ARG A 1 192 ? -6.973 -7.265 26.030 1.00 92.81 192 ARG A C 1
ATOM 1574 O O . ARG A 1 192 ? -6.975 -6.042 26.128 1.00 92.81 192 ARG A O 1
ATOM 1581 N N . PHE A 1 193 ? -7.486 -8.081 26.942 1.00 93.19 193 PHE A N 1
ATOM 1582 C CA . PHE A 1 193 ? -7.982 -7.573 28.218 1.00 93.19 193 PHE A CA 1
ATOM 1583 C C . PHE A 1 193 ? -6.849 -6.978 29.063 1.00 93.19 193 PHE A C 1
ATOM 1585 O O . PHE A 1 193 ? -5.732 -7.500 29.100 1.00 93.19 193 PHE A O 1
ATOM 1592 N N . GLY A 1 194 ? -7.149 -5.902 29.784 1.00 88.38 194 GLY A N 1
ATOM 1593 C CA . GLY A 1 194 ? -6.354 -5.460 30.923 1.00 88.38 194 GLY A CA 1
ATOM 1594 C C . GLY A 1 194 ? -6.449 -6.464 32.076 1.00 88.38 194 GLY A C 1
ATOM 1595 O O . GLY A 1 194 ? -7.389 -7.254 32.146 1.00 88.38 194 GLY A O 1
ATOM 1596 N N . MET A 1 195 ? -5.494 -6.429 33.011 1.00 85.62 195 MET A N 1
ATOM 1597 C CA . MET A 1 195 ? -5.472 -7.372 34.146 1.00 85.62 195 MET A CA 1
ATOM 1598 C C . MET A 1 195 ? -6.746 -7.329 35.003 1.00 85.62 195 MET A C 1
ATOM 1600 O O . MET A 1 195 ? -7.131 -8.337 35.583 1.00 85.62 195 MET A O 1
ATOM 1604 N N . GLU A 1 196 ? -7.398 -6.170 35.072 1.00 84.00 196 GLU A N 1
ATOM 1605 C CA . GLU A 1 196 ? -8.634 -5.962 35.834 1.00 84.00 196 GLU A CA 1
ATOM 1606 C C . GLU A 1 196 ? -9.900 -6.306 35.028 1.00 84.00 196 GLU A C 1
ATOM 1608 O O . GLU A 1 196 ? -11.002 -6.190 35.553 1.00 84.00 196 GLU A O 1
ATOM 1613 N N . ALA A 1 197 ? -9.757 -6.701 33.756 1.00 81.56 197 ALA A N 1
ATOM 1614 C CA . ALA A 1 197 ? -10.847 -6.978 32.813 1.00 81.56 197 ALA A CA 1
ATOM 1615 C C . ALA A 1 197 ? -11.854 -5.821 32.608 1.00 81.56 197 ALA A C 1
ATOM 1617 O O . ALA A 1 197 ? -12.952 -6.035 32.112 1.00 81.56 197 ALA A O 1
ATOM 1618 N N . VAL A 1 198 ? -11.472 -4.585 32.949 1.00 88.25 198 VAL A N 1
ATOM 1619 C CA . VAL A 1 198 ? -12.283 -3.366 32.729 1.00 88.25 198 VAL A CA 1
ATOM 1620 C C . VAL A 1 198 ? -11.977 -2.724 31.371 1.00 88.25 198 VAL A C 1
ATOM 1622 O O . VAL A 1 198 ? -12.732 -1.897 30.870 1.00 88.25 198 VAL A O 1
ATOM 1625 N N . THR A 1 199 ? -10.847 -3.073 30.756 1.00 93.00 199 THR A N 1
ATOM 1626 C CA . THR A 1 199 ? -10.410 -2.469 29.498 1.00 93.00 199 THR A CA 1
ATOM 1627 C C . THR A 1 199 ? -9.943 -3.515 28.504 1.00 93.00 199 THR A C 1
ATOM 1629 O O . THR A 1 199 ? -9.433 -4.568 28.892 1.00 93.00 199 THR A O 1
ATOM 1632 N N . ILE A 1 200 ? -10.081 -3.206 27.216 1.00 93.62 200 ILE A N 1
ATOM 1633 C CA . ILE A 1 200 ? -9.442 -3.940 26.124 1.00 93.62 200 ILE A CA 1
ATOM 1634 C C . ILE A 1 200 ? -8.504 -2.986 25.388 1.00 93.62 200 ILE A C 1
ATOM 1636 O O . ILE A 1 200 ? -8.899 -1.893 24.989 1.00 93.62 200 ILE A O 1
ATOM 1640 N N . MET A 1 201 ? -7.258 -3.407 25.195 1.00 94.56 201 MET A N 1
ATOM 1641 C CA . MET A 1 201 ? -6.265 -2.686 24.404 1.00 94.56 201 MET A CA 1
ATOM 1642 C C . MET A 1 201 ? -6.205 -3.271 22.998 1.00 94.56 201 MET A C 1
ATOM 1644 O O . MET A 1 201 ? -5.769 -4.411 22.815 1.00 94.56 201 MET A O 1
ATOM 1648 N N . ALA A 1 202 ? -6.637 -2.481 22.020 1.00 93.69 202 ALA A N 1
ATOM 1649 C CA . ALA A 1 202 ? -6.579 -2.777 20.596 1.00 93.69 202 ALA A CA 1
ATOM 1650 C C . ALA A 1 202 ? -5.367 -2.059 19.979 1.00 93.69 202 ALA A C 1
ATOM 1652 O O . ALA A 1 202 ? -5.268 -0.836 20.054 1.00 93.69 202 ALA A O 1
ATOM 1653 N N . ILE A 1 203 ? -4.433 -2.814 19.398 1.00 93.88 203 ILE A N 1
ATOM 1654 C CA . ILE A 1 203 ? -3.156 -2.305 18.875 1.00 93.88 203 ILE A CA 1
ATOM 1655 C C . ILE A 1 203 ? -3.053 -2.613 17.385 1.00 93.88 203 ILE A C 1
ATOM 1657 O O . ILE A 1 203 ? -3.323 -3.739 16.950 1.00 93.88 203 ILE A O 1
ATOM 1661 N N . PHE A 1 204 ? -2.628 -1.613 16.624 1.00 90.94 204 PHE A N 1
ATOM 1662 C CA . PHE A 1 204 ? -2.361 -1.690 15.196 1.00 90.94 204 PHE A CA 1
ATOM 1663 C C . PHE A 1 204 ? -0.876 -1.938 14.918 1.00 90.94 204 PHE A C 1
ATOM 1665 O O . PHE A 1 204 ? -0.008 -1.619 15.725 1.00 90.94 204 PHE A O 1
ATOM 1672 N N . ASP A 1 205 ? -0.563 -2.484 13.746 1.00 88.19 205 ASP A N 1
ATOM 1673 C CA . ASP A 1 205 ? 0.822 -2.673 13.294 1.00 88.19 205 ASP A CA 1
ATOM 1674 C C . ASP A 1 205 ? 1.570 -1.359 13.008 1.00 88.19 205 ASP A C 1
ATOM 1676 O O . ASP A 1 205 ? 2.785 -1.370 12.798 1.00 88.19 205 ASP A O 1
ATOM 1680 N N . ARG A 1 206 ? 0.851 -0.233 12.946 1.00 87.81 206 ARG A N 1
ATOM 1681 C CA . ARG A 1 206 ? 1.375 1.079 12.562 1.00 87.81 206 ARG A CA 1
ATOM 1682 C C . ARG A 1 206 ? 0.542 2.225 13.122 1.00 87.81 206 ARG A C 1
ATOM 1684 O O . ARG A 1 206 ? -0.634 2.067 13.439 1.00 87.81 206 ARG A O 1
ATOM 1691 N N . SER A 1 207 ? 1.141 3.413 13.118 1.00 91.00 207 SER A N 1
ATOM 1692 C CA . SER A 1 207 ? 0.466 4.668 13.442 1.00 91.00 207 SER A CA 1
ATOM 1693 C C . SER A 1 207 ? -0.647 5.002 12.444 1.00 91.00 207 SER A C 1
ATOM 1695 O O . SER A 1 207 ? -0.476 4.909 11.224 1.00 91.00 207 SER A O 1
ATOM 1697 N N . THR A 1 208 ? -1.778 5.446 12.977 1.00 91.81 208 THR A N 1
ATOM 1698 C CA . THR A 1 208 ? -3.003 5.750 12.237 1.00 91.81 208 THR A CA 1
ATOM 1699 C C . THR A 1 208 ? -3.335 7.241 12.290 1.00 91.81 208 THR A C 1
ATOM 1701 O O . THR A 1 208 ? -2.779 7.997 13.085 1.00 91.81 208 THR A O 1
ATOM 1704 N N . LEU A 1 209 ? -4.292 7.670 11.469 1.00 90.88 209 LEU A N 1
ATOM 1705 C CA . LEU A 1 209 ? -4.868 9.018 11.496 1.00 90.88 209 LEU A CA 1
ATOM 1706 C C . LEU A 1 209 ? -5.848 9.263 12.660 1.00 90.88 209 LEU A C 1
ATOM 1708 O O . LEU A 1 209 ? -6.542 10.278 12.676 1.00 90.88 209 LEU A O 1
ATOM 1712 N N . ARG A 1 210 ? -5.929 8.351 13.636 1.00 90.88 210 ARG A N 1
ATOM 1713 C CA . ARG A 1 210 ? -6.846 8.433 14.785 1.00 90.88 210 ARG A CA 1
ATOM 1714 C C . ARG A 1 210 ? -8.317 8.682 14.400 1.00 90.88 210 ARG A C 1
ATOM 1716 O O . ARG A 1 210 ? -9.026 9.440 15.059 1.00 90.88 210 ARG A O 1
ATOM 1723 N N . GLY A 1 211 ? -8.762 8.068 13.305 1.00 87.62 211 GLY A N 1
ATOM 1724 C CA . GLY A 1 211 ? -10.118 8.232 12.771 1.00 87.62 211 GLY A CA 1
ATOM 1725 C C . GLY A 1 211 ? -10.328 9.453 11.869 1.00 87.62 211 GLY A C 1
ATOM 1726 O O . GLY A 1 211 ? -11.431 9.616 11.363 1.00 87.62 211 GLY A O 1
ATOM 1727 N N . ALA A 1 212 ? -9.305 10.288 11.628 1.00 89.88 212 ALA A N 1
ATOM 1728 C CA . ALA A 1 212 ? -9.424 11.362 10.644 1.00 89.88 212 ALA A CA 1
ATOM 1729 C C . ALA A 1 212 ? -9.594 10.787 9.229 1.00 89.88 212 ALA A C 1
ATOM 1731 O O . ALA A 1 212 ? -8.856 9.882 8.819 1.00 89.88 212 ALA A O 1
ATOM 1732 N N . LEU A 1 213 ? -10.564 11.324 8.492 1.00 89.06 213 LEU A N 1
ATOM 1733 C CA . LEU A 1 213 ? -10.995 10.793 7.208 1.00 89.06 213 LEU A CA 1
ATOM 1734 C C . LEU A 1 213 ? -10.269 11.467 6.033 1.00 89.06 213 LEU A C 1
ATOM 1736 O O . LEU A 1 213 ? -10.137 12.697 5.998 1.00 89.06 213 LEU A O 1
ATOM 1740 N N . PRO A 1 214 ? -9.811 10.686 5.041 1.00 86.44 214 PRO A N 1
ATOM 1741 C CA . PRO A 1 214 ? -9.420 11.227 3.753 1.00 86.44 214 PRO A CA 1
ATOM 1742 C C . PRO A 1 214 ? -10.642 11.781 3.012 1.00 86.44 214 PRO A C 1
ATOM 1744 O O . PRO A 1 214 ? -11.706 11.164 3.000 1.00 86.44 214 PRO A O 1
ATOM 1747 N N . VAL A 1 215 ? -10.473 12.926 2.358 1.00 85.38 215 VAL A N 1
ATOM 1748 C CA . VAL A 1 215 ? -11.499 13.566 1.533 1.00 85.38 215 VAL A CA 1
ATOM 1749 C C . VAL A 1 215 ? -11.011 13.618 0.093 1.00 85.38 215 VAL A C 1
ATOM 1751 O O . VAL A 1 215 ? -9.932 14.140 -0.196 1.00 85.38 215 VAL A O 1
ATOM 1754 N N . ASP A 1 216 ? -11.837 13.089 -0.798 1.00 81.38 216 ASP A N 1
ATOM 1755 C CA . ASP A 1 216 ? -11.711 13.241 -2.242 1.00 81.38 216 ASP A CA 1
ATOM 1756 C C . ASP A 1 216 ? -12.580 14.434 -2.672 1.00 81.38 216 ASP A C 1
ATOM 1758 O O . ASP A 1 216 ? -13.795 14.454 -2.453 1.00 81.38 216 ASP A O 1
ATOM 1762 N N . THR A 1 217 ? -11.950 15.468 -3.223 1.00 82.38 217 THR A N 1
ATOM 1763 C CA . THR A 1 217 ? -12.631 16.698 -3.654 1.00 82.38 217 THR A CA 1
ATOM 1764 C C . THR A 1 217 ? -12.971 16.703 -5.138 1.00 82.38 217 THR A C 1
ATOM 1766 O O . THR A 1 217 ? -13.733 17.563 -5.589 1.00 82.38 217 THR A O 1
ATOM 1769 N N . ASN A 1 218 ? -12.415 15.765 -5.903 1.00 78.94 218 ASN A N 1
ATOM 1770 C CA . ASN A 1 218 ? -12.485 15.741 -7.359 1.00 78.94 218 ASN A CA 1
ATOM 1771 C C . ASN A 1 218 ? -13.197 14.475 -7.906 1.00 78.94 218 ASN A C 1
ATOM 1773 O O . ASN A 1 218 ? -13.500 14.411 -9.101 1.00 78.94 218 ASN A O 1
ATOM 1777 N N . ASN A 1 219 ? -13.565 13.549 -7.013 1.00 74.00 219 ASN A N 1
ATOM 1778 C CA . ASN A 1 219 ? -14.310 12.313 -7.246 1.00 74.00 219 ASN A CA 1
ATOM 1779 C C . ASN A 1 219 ? -13.564 11.299 -8.141 1.00 74.00 219 ASN A C 1
ATOM 1781 O O . ASN A 1 219 ? -14.187 10.619 -8.968 1.00 74.00 219 ASN A O 1
ATOM 1785 N N . ASP A 1 220 ? -12.240 11.205 -8.000 1.00 67.50 220 ASP A N 1
ATOM 1786 C CA . ASP A 1 220 ? -11.372 10.243 -8.691 1.00 67.50 220 ASP A CA 1
ATOM 1787 C C . ASP A 1 220 ? -10.955 9.031 -7.832 1.00 67.50 220 ASP A C 1
ATOM 1789 O O . ASP A 1 220 ? -10.133 8.226 -8.280 1.00 67.50 220 ASP A O 1
ATOM 1793 N N . ILE A 1 221 ? -11.570 8.851 -6.652 1.00 67.94 221 ILE A N 1
ATOM 1794 C CA . ILE A 1 221 ? -11.316 7.785 -5.658 1.00 67.94 221 ILE A CA 1
ATOM 1795 C C . ILE A 1 221 ? -10.015 8.015 -4.867 1.00 67.94 221 ILE A C 1
ATOM 1797 O O . ILE A 1 221 ? -9.787 7.366 -3.841 1.00 67.94 221 ILE A O 1
ATOM 1801 N N . VAL A 1 222 ? -9.158 8.946 -5.290 1.00 72.12 222 VAL A N 1
ATOM 1802 C CA . VAL A 1 222 ? -7.917 9.272 -4.594 1.00 72.12 222 VAL A CA 1
ATOM 1803 C C . VAL A 1 222 ? -8.173 10.376 -3.568 1.00 72.12 222 VAL A C 1
ATOM 1805 O O . VAL A 1 222 ? -8.696 11.433 -3.902 1.00 72.12 222 VAL A O 1
ATOM 1808 N N . PRO A 1 223 ? -7.747 10.190 -2.310 1.00 77.06 223 PRO A N 1
ATOM 1809 C CA . PRO A 1 223 ? -7.769 11.274 -1.340 1.00 77.06 223 PRO A CA 1
ATOM 1810 C C . PRO A 1 223 ? -6.918 12.473 -1.776 1.00 77.06 223 PRO A C 1
ATOM 1812 O O . PRO A 1 223 ? -5.721 12.325 -2.027 1.00 77.06 223 PRO A O 1
ATOM 1815 N N . ASP A 1 224 ? -7.503 13.670 -1.772 1.00 75.50 224 ASP A N 1
ATOM 1816 C CA . ASP A 1 224 ? -6.781 14.925 -2.016 1.00 75.50 224 ASP A CA 1
ATOM 1817 C C . ASP A 1 224 ? -6.239 15.519 -0.707 1.00 75.50 224 ASP A C 1
ATOM 1819 O O . ASP A 1 224 ? -5.132 16.058 -0.644 1.00 75.50 224 ASP A O 1
ATOM 1823 N N . LEU A 1 225 ? -7.029 15.432 0.366 1.00 83.19 225 LEU A N 1
ATOM 1824 C CA . LEU A 1 225 ? -6.744 16.051 1.659 1.00 83.19 225 LEU A CA 1
ATOM 1825 C C . LEU A 1 225 ? -7.235 15.182 2.817 1.00 83.19 225 LEU A C 1
ATOM 1827 O O . LEU A 1 225 ? -7.984 14.229 2.628 1.00 83.19 225 LEU A O 1
ATOM 1831 N N . ILE A 1 226 ? -6.788 15.505 4.029 1.00 84.88 226 ILE A N 1
ATOM 1832 C CA . ILE A 1 226 ? -7.254 14.854 5.256 1.00 84.88 226 ILE A CA 1
ATOM 1833 C C . ILE A 1 226 ? -8.096 15.852 6.033 1.00 84.88 226 ILE A C 1
ATOM 1835 O O . ILE A 1 226 ? -7.627 16.953 6.339 1.00 84.88 226 ILE A O 1
ATOM 1839 N N . ASP A 1 227 ? -9.306 15.446 6.401 1.00 87.19 227 ASP A N 1
ATOM 1840 C CA . ASP A 1 227 ? -10.121 16.188 7.349 1.00 87.19 227 ASP A CA 1
ATOM 1841 C C . ASP A 1 227 ? -9.726 15.833 8.787 1.00 87.19 227 ASP A C 1
ATOM 1843 O O . ASP A 1 227 ? -10.291 14.941 9.419 1.00 87.19 227 ASP A O 1
ATOM 1847 N N . TYR A 1 228 ? -8.763 16.573 9.334 1.00 86.38 228 TYR A N 1
ATOM 1848 C CA . TYR A 1 228 ? -8.380 16.457 10.744 1.00 86.38 228 TYR A CA 1
ATOM 1849 C C . TYR A 1 228 ? -9.486 16.903 11.719 1.00 86.38 228 TYR A C 1
ATOM 1851 O O . TYR A 1 228 ? -9.369 16.646 12.914 1.00 86.38 228 TYR A O 1
ATOM 1859 N N . GLY A 1 229 ? -10.565 17.542 11.249 1.00 86.75 229 GLY A N 1
ATOM 1860 C CA . GLY A 1 229 ? -11.733 17.862 12.075 1.00 86.75 229 GLY A CA 1
ATOM 1861 C C . GLY A 1 229 ? -12.536 16.624 12.479 1.00 86.75 229 GLY A C 1
ATOM 1862 O O . GLY A 1 229 ? -13.125 16.604 13.556 1.00 86.75 229 GLY A O 1
ATOM 1863 N N . SER A 1 230 ? -12.495 15.571 11.660 1.00 85.75 230 SER A N 1
ATOM 1864 C CA . SER A 1 230 ? -13.103 14.266 11.959 1.00 85.75 230 SER A CA 1
ATOM 1865 C C . SER A 1 230 ? -12.272 13.398 12.914 1.00 85.75 230 SER A C 1
ATOM 1867 O O . SER A 1 230 ? -12.675 12.291 13.266 1.00 85.75 230 SER A O 1
ATOM 1869 N N . GLN A 1 231 ? -11.108 13.886 13.353 1.00 91.06 231 GLN A N 1
ATOM 1870 C CA . GLN A 1 231 ? -10.232 13.142 14.244 1.00 91.06 231 GLN A CA 1
ATOM 1871 C C . GLN A 1 231 ? -10.903 12.893 15.599 1.00 91.06 231 GLN A C 1
ATOM 1873 O O . GLN A 1 231 ? -11.333 13.818 16.295 1.00 91.06 231 GLN A O 1
ATOM 1878 N N . LEU A 1 232 ? -10.925 11.630 16.015 1.00 90.94 232 LEU A N 1
ATOM 1879 C CA . LEU A 1 232 ? -11.514 11.231 17.284 1.00 90.94 232 LEU A CA 1
ATOM 1880 C C . LEU A 1 232 ? -10.537 11.571 18.412 1.00 90.94 232 LEU A C 1
ATOM 1882 O O . LEU A 1 232 ? -9.424 11.046 18.487 1.00 90.94 232 LEU A O 1
ATOM 1886 N N . SER A 1 233 ? -10.940 12.484 19.291 1.00 88.19 233 SER A N 1
ATOM 1887 C CA . SER A 1 233 ? -10.130 12.949 20.418 1.00 88.19 233 SER A CA 1
ATOM 1888 C C . SER A 1 233 ? -10.896 12.810 21.731 1.00 88.19 233 SER A C 1
ATOM 1890 O O . SER A 1 233 ? -12.119 12.901 21.763 1.00 88.19 233 SER A O 1
ATOM 1892 N N . GLY A 1 234 ? -10.171 12.555 22.823 1.00 90.06 234 GLY A N 1
ATOM 1893 C CA . GLY A 1 234 ? -10.786 12.261 24.118 1.00 90.06 234 GLY A CA 1
ATOM 1894 C C . GLY A 1 234 ? -11.505 10.909 24.135 1.00 90.06 234 GLY A C 1
ATOM 1895 O O . GLY A 1 234 ? -11.040 9.952 23.516 1.00 90.06 234 GLY A O 1
ATOM 1896 N N . LEU A 1 235 ? -12.617 10.854 24.872 1.00 90.50 235 LEU A N 1
ATOM 1897 C CA . LEU A 1 235 ? -13.506 9.695 24.956 1.00 90.50 235 LEU A CA 1
ATOM 1898 C C . LEU A 1 235 ? -14.617 9.828 23.913 1.00 90.50 235 LEU A C 1
ATOM 1900 O O . LEU A 1 235 ? -15.272 10.868 23.839 1.00 90.50 235 LEU A O 1
ATOM 1904 N N . TRP A 1 236 ? -14.839 8.773 23.141 1.00 93.00 236 TRP A N 1
ATOM 1905 C CA . TRP A 1 236 ? -15.801 8.737 22.041 1.00 93.00 236 TRP A CA 1
ATOM 1906 C C . TRP A 1 236 ? -16.501 7.373 21.956 1.00 93.00 236 TRP A C 1
ATOM 1908 O O . TRP A 1 236 ? -16.152 6.427 22.668 1.00 93.00 236 TRP A O 1
ATOM 1918 N N . ASP A 1 237 ? -17.531 7.294 21.116 1.00 91.94 237 ASP A N 1
ATOM 1919 C CA . ASP A 1 237 ? -18.323 6.084 20.892 1.00 91.94 237 ASP A CA 1
ATOM 1920 C C . ASP A 1 237 ? -17.547 5.053 20.063 1.00 91.94 237 ASP A C 1
ATOM 1922 O O . ASP A 1 237 ? -17.231 5.286 18.897 1.00 91.94 237 ASP A O 1
ATOM 1926 N N . CYS A 1 238 ? -17.300 3.877 20.640 1.00 91.38 238 CYS A N 1
ATOM 1927 C CA . CYS A 1 238 ? -16.619 2.771 19.974 1.00 91.38 238 CYS A CA 1
ATOM 1928 C C . CYS A 1 238 ? -17.222 2.385 18.607 1.00 91.38 238 CYS A C 1
ATOM 1930 O O . CYS A 1 238 ? -16.474 1.919 17.744 1.00 91.38 238 CYS A O 1
ATOM 1932 N N . GLY A 1 239 ? -18.516 2.624 18.369 1.00 90.69 239 GLY A N 1
ATOM 1933 C CA . GLY A 1 239 ? -19.181 2.381 17.083 1.00 90.69 239 GLY A CA 1
ATOM 1934 C C . GLY A 1 239 ? -18.704 3.257 15.921 1.00 90.69 239 GLY A C 1
ATOM 1935 O O . GLY A 1 239 ? -18.971 2.941 14.762 1.00 90.69 239 GLY A O 1
ATOM 1936 N N . GLU A 1 240 ? -17.934 4.316 16.184 1.00 90.56 240 GLU A N 1
ATOM 1937 C CA . GLU A 1 240 ? -17.284 5.086 15.115 1.00 90.56 240 GLU A CA 1
ATOM 1938 C C . GLU A 1 240 ? -16.161 4.302 14.421 1.00 90.56 240 GLU A C 1
ATOM 1940 O O . GLU A 1 240 ? -15.848 4.580 13.263 1.00 90.56 240 GLU A O 1
ATOM 1945 N N . ILE A 1 241 ? -15.548 3.327 15.107 1.00 92.06 241 ILE A N 1
ATOM 1946 C CA . ILE A 1 241 ? -14.408 2.547 14.592 1.00 92.06 241 ILE A CA 1
ATOM 1947 C C . ILE A 1 241 ? -14.707 1.054 14.508 1.00 92.06 241 ILE A C 1
ATOM 1949 O O . ILE A 1 241 ? -14.200 0.398 13.601 1.00 92.06 241 ILE A O 1
ATOM 1953 N N . PHE A 1 242 ? -15.497 0.506 15.423 1.00 92.56 242 PHE A N 1
ATOM 1954 C CA . PHE A 1 242 ? -15.850 -0.909 15.439 1.00 92.56 242 PHE A CA 1
ATOM 1955 C C . PHE A 1 242 ? -17.218 -1.137 14.799 1.00 92.56 242 PHE A C 1
ATOM 1957 O O . PHE A 1 242 ? -18.070 -0.249 14.800 1.00 92.56 242 PHE A O 1
ATOM 1964 N N . ASP A 1 243 ? -17.414 -2.313 14.209 1.00 90.38 243 ASP A N 1
ATOM 1965 C CA . ASP A 1 243 ? -18.684 -2.652 13.571 1.00 90.38 243 ASP A CA 1
ATOM 1966 C C . ASP A 1 243 ? -19.808 -2.907 14.592 1.00 90.38 243 ASP A C 1
ATOM 1968 O O . ASP A 1 243 ? -19.586 -3.051 15.797 1.00 90.38 243 ASP A O 1
ATOM 1972 N N . GLU A 1 244 ? -21.047 -2.974 14.102 1.00 89.44 244 GLU A N 1
ATOM 1973 C CA . GLU A 1 244 ? -22.228 -3.152 14.955 1.00 89.44 244 GLU A CA 1
ATOM 1974 C C . GLU A 1 244 ? -22.173 -4.459 15.765 1.00 89.44 244 GLU A C 1
ATOM 1976 O O . GLU A 1 244 ? -22.567 -4.484 16.932 1.00 89.44 244 GLU A O 1
ATOM 1981 N N . ALA A 1 245 ? -21.629 -5.533 15.180 1.00 87.56 245 ALA A N 1
ATOM 1982 C CA . ALA A 1 245 ? -21.475 -6.820 15.853 1.00 87.56 245 ALA A CA 1
ATOM 1983 C C . ALA A 1 245 ? -20.501 -6.733 17.037 1.00 87.56 245 ALA A C 1
ATOM 1985 O O . ALA A 1 245 ? -20.774 -7.267 18.110 1.00 87.56 245 ALA A O 1
ATOM 1986 N N . THR A 1 246 ? -19.393 -6.016 16.868 1.00 90.38 246 THR A N 1
ATOM 1987 C CA . THR A 1 246 ? -18.416 -5.771 17.930 1.00 90.38 246 THR A CA 1
ATOM 1988 C C . THR A 1 246 ? -19.001 -4.895 19.026 1.00 90.38 246 THR A C 1
ATOM 1990 O O . THR A 1 246 ? -18.863 -5.214 20.205 1.00 90.38 246 THR A O 1
ATOM 1993 N N . VAL A 1 247 ? -19.692 -3.811 18.666 1.00 90.69 247 VAL A N 1
ATOM 1994 C CA . VAL A 1 247 ? -20.334 -2.917 19.645 1.00 90.69 247 VAL A CA 1
ATOM 1995 C C . VAL A 1 247 ? -21.371 -3.669 20.479 1.00 90.69 247 VAL A C 1
ATOM 1997 O O . VAL A 1 247 ? -21.459 -3.447 21.685 1.00 90.69 247 VAL A O 1
ATOM 2000 N N . ALA A 1 248 ? -22.105 -4.610 19.879 1.00 87.94 248 ALA A N 1
ATOM 2001 C CA . ALA A 1 248 ? -23.048 -5.450 20.613 1.00 87.94 248 ALA A CA 1
ATOM 2002 C C . ALA A 1 248 ? -22.373 -6.282 21.722 1.00 87.94 248 ALA A C 1
ATOM 2004 O O . ALA A 1 248 ? -22.977 -6.462 22.775 1.00 87.94 248 ALA A O 1
ATOM 2005 N N . LEU A 1 249 ? -21.130 -6.735 21.515 1.00 89.81 249 LEU A N 1
ATOM 2006 C CA . LEU A 1 249 ? -20.353 -7.484 22.513 1.00 89.81 249 LEU A CA 1
ATOM 2007 C C . LEU A 1 249 ? -19.724 -6.574 23.579 1.00 89.81 249 LEU A C 1
ATOM 2009 O O . LEU A 1 249 ? -19.700 -6.911 24.764 1.00 89.81 249 LEU A O 1
ATOM 2013 N N . LEU A 1 250 ? -19.198 -5.418 23.160 1.00 88.94 250 LEU A N 1
ATOM 2014 C CA . LEU A 1 250 ? -18.532 -4.461 24.051 1.00 88.94 250 LEU A CA 1
ATOM 2015 C C . LEU A 1 250 ? -19.512 -3.769 25.007 1.00 88.94 250 LEU A C 1
ATOM 2017 O O . LEU A 1 250 ? -19.135 -3.414 26.123 1.00 88.94 250 LEU A O 1
ATOM 2021 N N . GLY A 1 251 ? -20.760 -3.599 24.570 1.00 85.81 251 GLY A N 1
ATOM 2022 C CA . GLY A 1 251 ? -21.808 -2.899 25.296 1.00 85.81 251 GLY A CA 1
ATOM 2023 C C . GLY A 1 251 ? -22.185 -1.572 24.640 1.00 85.81 251 GLY A C 1
ATOM 2024 O O . GLY A 1 251 ? -21.519 -1.055 23.744 1.00 85.81 251 GLY A O 1
ATOM 2025 N N . LYS A 1 252 ? -23.296 -0.989 25.101 1.00 83.88 252 LYS A N 1
ATOM 2026 C CA . LYS A 1 252 ? -23.828 0.245 24.510 1.00 83.88 252 LYS A CA 1
ATOM 2027 C C . LYS A 1 252 ? -22.940 1.459 24.818 1.00 83.88 252 LYS A C 1
ATOM 2029 O O . LYS A 1 252 ? -22.428 1.556 25.941 1.00 83.88 252 LYS A O 1
ATOM 2034 N N . PRO A 1 253 ? -22.790 2.391 23.866 1.00 83.12 253 PRO A N 1
ATOM 2035 C CA . PRO A 1 253 ? -22.135 3.668 24.106 1.00 83.12 253 PRO A CA 1
ATOM 2036 C C . PRO A 1 253 ? -23.054 4.671 24.831 1.00 83.12 253 PRO A C 1
ATOM 2038 O O . PRO A 1 253 ? -24.278 4.492 24.858 1.00 83.12 253 PRO A O 1
ATOM 2041 N N . PRO A 1 254 ? -22.496 5.745 25.423 1.00 79.06 254 PRO A N 1
ATOM 2042 C CA . PRO A 1 254 ? -23.275 6.848 25.975 1.00 79.06 254 PRO A CA 1
ATOM 2043 C C . PRO A 1 254 ? -24.223 7.466 24.932 1.00 79.06 254 PRO A C 1
ATOM 2045 O O . PRO A 1 254 ? -23.829 7.623 23.777 1.00 79.06 254 PRO A O 1
ATOM 2048 N N . PRO A 1 255 ? -25.446 7.881 25.318 1.00 76.62 255 PRO A N 1
ATOM 2049 C CA . PRO A 1 255 ? -25.955 8.013 26.689 1.00 76.62 255 PRO A CA 1
ATOM 2050 C C . PRO A 1 255 ? -26.543 6.728 27.299 1.00 76.62 255 PRO A C 1
ATOM 2052 O O . PRO A 1 255 ? -26.831 6.714 28.493 1.00 76.62 255 PRO A O 1
ATOM 2055 N N . ASP A 1 256 ? -26.719 5.665 26.513 1.00 75.31 256 ASP A N 1
ATOM 2056 C CA . ASP A 1 256 ? -27.466 4.464 26.918 1.00 75.31 256 ASP A CA 1
ATOM 2057 C C . ASP A 1 256 ? -26.589 3.365 27.552 1.00 75.31 256 ASP A C 1
ATOM 2059 O O . ASP A 1 256 ? -27.091 2.300 27.922 1.00 75.31 256 ASP A O 1
ATOM 2063 N N . GLY A 1 257 ? -25.284 3.610 27.691 1.00 80.25 257 GLY A N 1
ATOM 2064 C CA . GLY A 1 257 ? -24.330 2.721 28.350 1.00 80.25 257 GLY A CA 1
ATOM 2065 C C . GLY A 1 257 ? -23.040 3.430 28.774 1.00 80.25 257 GLY A C 1
ATOM 2066 O O . GLY A 1 257 ? -22.931 4.653 28.701 1.00 80.25 257 GLY A O 1
ATOM 2067 N N . GLU A 1 258 ? -22.069 2.652 29.258 1.00 85.62 258 GLU A N 1
ATOM 2068 C CA . GLU A 1 258 ? -20.800 3.159 29.818 1.00 85.62 258 GLU A CA 1
ATOM 2069 C C . GLU A 1 258 ? -19.589 2.877 28.905 1.00 85.62 258 GLU A C 1
ATOM 2071 O O . GLU A 1 258 ? -18.457 3.229 29.243 1.00 85.62 258 GLU A O 1
ATOM 2076 N N . THR A 1 259 ? -19.812 2.255 27.743 1.00 90.44 259 THR A N 1
ATOM 2077 C CA . THR A 1 259 ? -18.739 1.811 26.843 1.00 90.44 259 THR A CA 1
ATOM 2078 C C . THR A 1 259 ? -18.141 2.997 26.104 1.00 90.44 259 THR A C 1
ATOM 2080 O O . THR A 1 259 ? -18.840 3.700 25.378 1.00 90.44 259 THR A O 1
ATOM 2083 N N . THR A 1 260 ? -16.843 3.235 26.265 1.00 94.12 260 THR A N 1
ATOM 2084 C CA . THR A 1 260 ? -16.165 4.361 25.603 1.00 94.12 260 THR A CA 1
ATOM 2085 C C . THR A 1 260 ? -14.824 3.938 25.048 1.00 94.12 260 THR A C 1
ATOM 2087 O O . THR A 1 260 ? -14.144 3.089 25.618 1.00 94.12 260 THR A O 1
ATOM 2090 N N . CYS A 1 261 ? -14.417 4.561 23.954 1.00 95.00 261 CYS A N 1
ATOM 2091 C CA . CYS A 1 261 ? -13.123 4.337 23.346 1.00 95.00 261 CYS A CA 1
ATOM 2092 C C . CYS A 1 261 ? -12.285 5.612 23.398 1.00 95.00 261 CYS A C 1
ATOM 2094 O O . CYS A 1 261 ? -12.805 6.726 23.345 1.00 95.00 261 CYS A O 1
ATOM 2096 N N . GLN A 1 262 ? -10.972 5.448 23.517 1.00 95.50 262 GLN A N 1
ATOM 2097 C CA . GLN A 1 262 ? -10.018 6.545 23.419 1.00 95.50 262 GLN A CA 1
ATOM 2098 C C . GLN A 1 262 ? -8.728 6.084 22.759 1.00 95.50 262 GLN A C 1
ATOM 2100 O O . GLN A 1 262 ? -8.309 4.936 22.899 1.00 95.50 262 GLN A O 1
ATOM 2105 N N . TRP A 1 263 ? -8.057 7.013 22.089 1.00 93.81 263 TRP A N 1
ATOM 2106 C CA . TRP A 1 263 ? -6.702 6.791 21.602 1.00 93.81 263 TRP A CA 1
ATOM 2107 C C . TRP A 1 263 ? -5.707 6.983 22.743 1.00 93.81 263 TRP A C 1
ATOM 2109 O O . TRP A 1 263 ? -5.603 8.078 23.297 1.00 93.81 263 TRP A O 1
ATOM 2119 N N . THR A 1 264 ? -4.955 5.939 23.080 1.00 92.50 264 THR A N 1
ATOM 2120 C CA . THR A 1 264 ? -3.831 6.035 24.030 1.00 92.50 264 THR A CA 1
ATOM 2121 C C . THR A 1 264 ? -2.523 6.382 23.325 1.00 92.50 264 THR A C 1
ATOM 2123 O O . THR A 1 264 ? -1.643 6.997 23.923 1.00 92.50 264 THR A O 1
ATOM 2126 N N . ALA A 1 265 ? -2.404 6.003 22.052 1.00 91.31 265 ALA A N 1
ATOM 2127 C CA . ALA A 1 265 ? -1.292 6.318 21.160 1.00 91.31 265 ALA A CA 1
ATOM 2128 C C . ALA A 1 265 ? -1.806 6.427 19.711 1.00 91.31 265 ALA A C 1
ATOM 2130 O O . ALA A 1 265 ? -2.991 6.219 19.462 1.00 91.31 265 ALA A O 1
ATOM 2131 N N . ASP A 1 266 ? -0.941 6.757 18.745 1.00 89.38 266 ASP A N 1
ATOM 2132 C CA . ASP A 1 266 ? -1.330 6.807 17.320 1.00 89.38 266 ASP A CA 1
ATOM 2133 C C . ASP A 1 266 ? -1.710 5.431 16.747 1.00 89.38 266 ASP A C 1
ATOM 2135 O O . ASP A 1 266 ? -2.379 5.341 15.719 1.00 89.38 266 ASP A O 1
ATOM 2139 N N . ASP A 1 267 ? -1.270 4.362 17.396 1.00 91.50 267 ASP A N 1
ATOM 2140 C CA . ASP A 1 267 ? -1.403 2.960 17.002 1.00 91.50 267 ASP A CA 1
ATOM 2141 C C . ASP A 1 267 ? -2.200 2.127 18.019 1.00 91.50 267 ASP A C 1
ATOM 2143 O O . ASP A 1 267 ? -2.293 0.910 17.867 1.00 91.50 267 ASP A O 1
ATOM 2147 N N . ALA A 1 268 ? -2.779 2.746 19.054 1.00 93.44 268 ALA A N 1
ATOM 2148 C CA . ALA A 1 268 ? -3.448 2.018 20.128 1.00 93.44 268 ALA A CA 1
ATOM 2149 C C . ALA A 1 268 ? -4.741 2.694 20.596 1.00 93.44 268 ALA A C 1
ATOM 2151 O O . ALA A 1 268 ? -4.758 3.881 20.945 1.00 93.44 268 ALA A O 1
ATOM 2152 N N . ILE A 1 269 ? -5.805 1.893 20.658 1.00 95.25 269 ILE A N 1
ATOM 2153 C CA . ILE A 1 269 ? -7.117 2.248 21.199 1.00 95.25 269 ILE A CA 1
ATOM 2154 C C . ILE A 1 269 ? -7.312 1.501 22.516 1.00 95.25 269 ILE A C 1
ATOM 2156 O O . ILE A 1 269 ? -7.158 0.280 22.585 1.00 95.25 269 ILE A O 1
ATOM 2160 N N . GLN A 1 270 ? -7.711 2.234 23.547 1.00 95.44 270 GLN A N 1
ATOM 2161 C CA . GLN A 1 270 ? -8.244 1.665 24.774 1.00 95.44 270 GLN A CA 1
ATOM 2162 C C . GLN A 1 270 ? -9.767 1.693 24.714 1.00 95.44 270 GLN A C 1
ATOM 2164 O O . GLN A 1 270 ? -10.373 2.757 24.585 1.00 95.44 270 GLN A O 1
ATOM 2169 N N . ILE A 1 271 ? -10.363 0.517 24.845 1.00 95.19 271 ILE A N 1
ATOM 2170 C CA . ILE A 1 271 ? -11.798 0.310 24.987 1.00 95.19 271 ILE A CA 1
ATOM 2171 C C . ILE A 1 271 ? -12.080 0.179 26.481 1.00 95.19 271 ILE A C 1
ATOM 2173 O O . ILE A 1 271 ? -11.545 -0.717 27.132 1.00 95.19 271 ILE A O 1
ATOM 2177 N N . ASN A 1 272 ? -12.891 1.072 27.031 1.00 94.06 272 ASN A N 1
ATOM 2178 C CA . ASN A 1 272 ? -13.382 0.998 28.401 1.00 94.06 272 ASN A CA 1
ATOM 2179 C C . ASN A 1 272 ? -14.710 0.249 28.396 1.00 94.06 272 ASN A C 1
ATOM 2181 O O . ASN A 1 272 ? -15.662 0.686 27.745 1.00 94.06 272 ASN A O 1
ATOM 2185 N N . LEU A 1 273 ? -14.754 -0.869 29.112 1.00 91.75 273 LEU A N 1
ATOM 2186 C CA . LEU A 1 273 ? -15.933 -1.713 29.208 1.00 91.75 273 LEU A CA 1
ATOM 2187 C C . LEU A 1 273 ? -16.848 -1.245 30.353 1.00 91.75 273 LEU A C 1
ATOM 2189 O O . LEU A 1 273 ? -16.359 -0.760 31.380 1.00 91.75 273 LEU A O 1
ATOM 2193 N N . PRO A 1 274 ? -18.172 -1.407 30.204 1.00 88.75 274 PRO A N 1
ATOM 2194 C CA . PRO A 1 274 ? -19.137 -1.186 31.277 1.00 88.75 274 PRO A CA 1
ATOM 2195 C C . PRO A 1 274 ? -18.976 -2.232 32.391 1.00 88.75 274 PRO A C 1
ATOM 2197 O O . PRO A 1 274 ? -18.284 -3.233 32.236 1.00 88.75 274 PRO A O 1
ATOM 2200 N N . ARG A 1 275 ? -19.670 -2.069 33.525 1.00 83.00 275 ARG A N 1
ATOM 2201 C CA . ARG A 1 275 ? -19.666 -3.105 34.590 1.00 83.00 275 ARG A CA 1
ATOM 2202 C C . ARG A 1 275 ? -20.240 -4.459 34.160 1.00 83.00 275 ARG A C 1
ATOM 2204 O O . ARG A 1 275 ? -19.933 -5.468 34.788 1.00 83.00 275 ARG A O 1
ATOM 2211 N N . GLN A 1 276 ? -21.127 -4.460 33.170 1.00 80.94 276 GLN A N 1
ATOM 2212 C CA . GLN A 1 276 ? -21.746 -5.653 32.596 1.00 80.94 276 GLN A CA 1
ATOM 2213 C C . GLN A 1 276 ? -21.512 -5.623 31.089 1.00 80.94 276 GLN A C 1
ATOM 2215 O O . GLN A 1 276 ? -22.054 -4.750 30.415 1.00 80.94 276 GLN A O 1
ATOM 2220 N N . PHE A 1 277 ? -20.697 -6.548 30.594 1.00 84.38 277 PHE A N 1
ATOM 2221 C CA . PHE A 1 277 ? -20.359 -6.718 29.183 1.00 84.38 277 PHE A CA 1
ATOM 2222 C C . PHE A 1 277 ? -20.464 -8.197 28.809 1.00 84.38 277 PHE A C 1
ATOM 2224 O O . PHE A 1 277 ? -20.344 -9.058 29.683 1.00 84.38 277 PHE A O 1
ATOM 2231 N N . ASP A 1 278 ? -20.657 -8.468 27.519 1.00 87.38 278 ASP A N 1
ATOM 2232 C CA . ASP A 1 278 ? -20.854 -9.826 26.998 1.00 87.38 278 ASP A CA 1
ATOM 2233 C C . ASP A 1 278 ? -19.604 -10.377 26.289 1.00 87.38 278 ASP A C 1
ATOM 2235 O O . ASP A 1 278 ? -19.561 -11.556 25.960 1.00 87.38 278 ASP A O 1
ATOM 2239 N N . ILE A 1 279 ? -18.585 -9.542 26.052 1.00 91.12 279 ILE A N 1
ATOM 2240 C CA . ILE A 1 279 ? -17.358 -9.953 25.363 1.00 91.12 279 ILE A CA 1
ATOM 2241 C C . ILE A 1 279 ? -16.488 -10.897 26.209 1.00 91.12 279 ILE A C 1
ATOM 2243 O O . ILE A 1 279 ? -16.114 -10.583 27.342 1.00 91.12 279 ILE A O 1
ATOM 2247 N N . GLU A 1 280 ? -16.094 -12.030 25.629 1.00 90.88 280 GLU A N 1
ATOM 2248 C CA . GLU A 1 280 ? -15.241 -13.043 26.254 1.00 90.88 280 GLU A CA 1
ATOM 2249 C C . GLU A 1 280 ? -13.884 -13.203 25.540 1.00 90.88 280 GLU A C 1
ATOM 2251 O O . GLU A 1 280 ? -13.628 -12.706 24.441 1.00 90.88 280 GLU A O 1
ATOM 2256 N N . VAL A 1 281 ? -12.953 -13.914 26.185 1.00 89.31 281 VAL A N 1
ATOM 2257 C CA . VAL A 1 281 ? -11.678 -14.287 25.555 1.00 89.31 281 VAL A CA 1
ATOM 2258 C C . VAL A 1 281 ? -11.948 -15.292 24.436 1.00 89.31 281 VAL A C 1
ATOM 2260 O O . VAL A 1 281 ? -12.523 -16.350 24.674 1.00 89.31 281 VAL A O 1
ATOM 2263 N N . GLY A 1 282 ? -11.449 -15.004 23.236 1.00 86.44 282 GLY A N 1
ATOM 2264 C CA . GLY A 1 282 ? -11.686 -15.798 22.029 1.00 86.44 282 GLY A CA 1
ATOM 2265 C C . GLY A 1 282 ? -12.716 -15.184 21.082 1.00 86.44 282 GLY A C 1
ATOM 2266 O O . GLY A 1 282 ? -12.707 -15.536 19.898 1.00 86.44 282 GLY A O 1
ATOM 2267 N N . ASP A 1 283 ? -13.524 -14.234 21.559 1.00 88.19 283 ASP A N 1
ATOM 2268 C CA . ASP A 1 283 ? -14.421 -13.456 20.706 1.00 88.19 283 ASP A CA 1
ATOM 2269 C C . ASP A 1 283 ? -13.631 -12.553 19.765 1.00 88.19 283 ASP A C 1
ATOM 2271 O O . ASP A 1 283 ? -12.517 -12.127 20.067 1.00 88.19 283 ASP A O 1
ATOM 2275 N N . SER A 1 284 ? -14.206 -12.259 18.603 1.00 89.19 284 SER A N 1
ATOM 2276 C CA . SER A 1 284 ? -13.568 -11.424 17.588 1.00 89.19 284 SER A CA 1
ATOM 2277 C C . SER A 1 284 ? -14.138 -10.015 17.611 1.00 89.19 284 SER A C 1
ATOM 2279 O O . SER A 1 284 ? -15.353 -9.841 17.569 1.00 89.19 284 SER A O 1
ATOM 2281 N N . ILE A 1 285 ? -13.253 -9.020 17.596 1.00 91.50 285 ILE A N 1
ATOM 2282 C CA . ILE A 1 285 ? -13.610 -7.625 17.340 1.00 91.50 285 ILE A CA 1
ATOM 2283 C C . ILE A 1 285 ? -13.253 -7.261 15.902 1.00 91.50 285 ILE A C 1
ATOM 2285 O O . ILE A 1 285 ? -12.169 -7.600 15.424 1.00 91.50 285 ILE A O 1
ATOM 2289 N N . PHE A 1 286 ? -14.149 -6.564 15.220 1.00 91.00 286 PHE A N 1
ATOM 2290 C CA . PHE A 1 286 ? -14.045 -6.180 13.819 1.00 91.00 286 PHE A CA 1
ATOM 2291 C C . PHE A 1 286 ? -14.121 -4.666 13.659 1.00 91.00 286 PHE A C 1
ATOM 2293 O O . PHE A 1 286 ? -14.856 -3.966 14.358 1.00 91.00 286 PHE A O 1
ATOM 2300 N N . LEU A 1 287 ? -13.331 -4.163 12.718 1.00 91.06 287 LEU A N 1
ATOM 2301 C CA . LEU A 1 287 ? -13.302 -2.752 12.369 1.00 91.06 287 LEU A CA 1
ATOM 2302 C C . LEU A 1 287 ? -14.410 -2.433 11.367 1.00 91.06 287 LEU A C 1
ATOM 2304 O O . LEU A 1 287 ? -14.650 -3.183 10.419 1.00 91.06 287 LEU A O 1
ATOM 2308 N N . ASN A 1 288 ? -15.025 -1.273 11.547 1.00 90.06 288 ASN A N 1
ATOM 2309 C CA . ASN A 1 288 ? -15.907 -0.664 10.572 1.00 90.06 288 ASN A CA 1
ATOM 2310 C C . ASN A 1 288 ? -15.072 -0.263 9.336 1.00 90.06 288 ASN A C 1
ATOM 2312 O O . ASN A 1 288 ? -14.025 0.384 9.501 1.00 90.06 288 ASN A O 1
ATOM 2316 N N . PRO A 1 289 ? -15.468 -0.654 8.110 1.00 84.44 289 PRO A N 1
ATOM 2317 C CA . PRO A 1 289 ? -14.757 -0.249 6.902 1.00 84.44 289 PRO A CA 1
ATOM 2318 C C . PRO A 1 289 ? -14.658 1.275 6.778 1.00 84.44 289 PRO A C 1
ATOM 2320 O O . PRO A 1 289 ? -15.491 2.020 7.286 1.00 84.44 289 PRO A O 1
ATOM 2323 N N . ASP A 1 290 ? -13.623 1.734 6.076 1.00 84.88 290 ASP A N 1
ATOM 2324 C CA . ASP A 1 290 ? -13.436 3.138 5.688 1.00 84.88 290 ASP A CA 1
ATOM 2325 C C . ASP A 1 290 ? -13.251 4.142 6.840 1.00 84.88 290 ASP A C 1
ATOM 2327 O O . ASP A 1 290 ? -13.410 5.348 6.640 1.00 84.88 290 ASP A O 1
ATOM 2331 N N . ARG A 1 291 ? -12.852 3.678 8.034 1.00 88.88 291 ARG A N 1
ATOM 2332 C CA . ARG A 1 291 ? -12.677 4.535 9.227 1.00 88.88 291 ARG A CA 1
ATOM 2333 C C . ARG A 1 291 ? -11.242 4.761 9.684 1.00 88.88 291 ARG A C 1
ATOM 2335 O O . ARG A 1 291 ? -10.928 5.825 10.209 1.00 88.88 291 ARG A O 1
ATOM 2342 N N . ILE A 1 292 ? -10.357 3.786 9.502 1.00 90.69 292 ILE A N 1
ATOM 2343 C CA . ILE A 1 292 ? -8.978 3.859 10.001 1.00 90.69 292 ILE A CA 1
ATOM 2344 C C . ILE A 1 292 ? -8.002 3.844 8.835 1.00 90.69 292 ILE A C 1
ATOM 2346 O O . ILE A 1 292 ? -7.971 2.897 8.059 1.00 90.69 292 ILE A O 1
ATOM 2350 N N . TYR A 1 293 ? -7.154 4.864 8.749 1.00 89.69 293 TYR A N 1
ATOM 2351 C CA . TYR A 1 293 ? -6.153 5.011 7.694 1.00 89.69 293 TYR A CA 1
ATOM 2352 C C . TYR A 1 293 ? -4.767 5.219 8.299 1.00 89.69 293 TYR A C 1
ATOM 2354 O O . TYR A 1 293 ? -4.630 5.682 9.435 1.00 89.69 293 TYR A O 1
ATOM 2362 N N . THR A 1 294 ? -3.728 4.881 7.539 1.00 88.50 294 THR A N 1
ATOM 2363 C CA . THR A 1 294 ? -2.339 5.165 7.918 1.00 88.50 294 THR A CA 1
ATOM 2364 C C . THR A 1 294 ? -2.071 6.657 7.781 1.00 88.50 294 THR A C 1
ATOM 2366 O O . THR A 1 294 ? -2.623 7.306 6.894 1.00 88.50 294 THR A O 1
ATOM 2369 N N . ILE A 1 295 ? -1.172 7.195 8.609 1.00 85.75 295 ILE A N 1
ATOM 2370 C CA . ILE A 1 295 ? -0.628 8.541 8.394 1.00 85.75 295 ILE A CA 1
ATOM 2371 C C . ILE A 1 295 ? -0.020 8.599 6.977 1.00 85.75 295 ILE A C 1
ATOM 2373 O O . ILE A 1 295 ? 0.907 7.832 6.691 1.00 85.75 295 ILE A O 1
ATOM 2377 N N . PRO A 1 296 ? -0.523 9.458 6.070 1.00 81.12 296 PRO A N 1
ATOM 2378 C CA . PRO A 1 296 ? -0.043 9.485 4.699 1.00 81.12 296 PRO A CA 1
ATOM 2379 C C . PRO A 1 296 ? 1.346 10.107 4.620 1.00 81.12 296 PRO A C 1
ATOM 2381 O O . PRO A 1 296 ? 1.852 10.704 5.576 1.00 81.12 296 PRO A O 1
ATOM 2384 N N . ARG A 1 297 ? 1.955 10.005 3.439 1.00 75.75 297 ARG A N 1
ATOM 2385 C CA . ARG A 1 297 ? 3.201 10.702 3.101 1.00 75.75 297 ARG A CA 1
ATOM 2386 C C . ARG A 1 297 ? 2.894 11.763 2.048 1.00 75.75 297 ARG A C 1
ATOM 2388 O O . ARG A 1 297 ? 3.052 11.488 0.858 1.00 75.75 297 ARG A O 1
ATOM 2395 N N . PRO A 1 298 ? 2.492 12.987 2.449 1.00 66.25 298 PRO A N 1
ATOM 2396 C CA . PRO A 1 298 ? 2.043 14.010 1.503 1.00 66.25 298 PRO A CA 1
ATOM 2397 C C . PRO A 1 298 ? 3.123 14.399 0.489 1.00 66.25 298 PRO A C 1
ATOM 2399 O O . PRO A 1 298 ? 2.828 14.678 -0.665 1.00 66.25 298 PRO A O 1
ATOM 2402 N N . GLN A 1 299 ? 4.397 14.361 0.899 1.00 65.31 299 GLN A N 1
ATOM 2403 C CA . GLN A 1 299 ? 5.542 14.669 0.031 1.00 65.31 299 GLN A CA 1
ATOM 2404 C C . GLN A 1 299 ? 5.703 13.672 -1.127 1.00 65.31 299 GLN A C 1
ATOM 2406 O O . GLN A 1 299 ? 6.250 14.025 -2.170 1.00 65.31 299 GLN A O 1
ATOM 2411 N N . GLU A 1 300 ? 5.230 12.437 -0.945 1.00 64.75 300 GLU A N 1
ATOM 2412 C CA . GLU A 1 300 ? 5.295 11.357 -1.934 1.00 64.75 300 GLU A CA 1
ATOM 2413 C C . GLU A 1 300 ? 3.917 11.068 -2.565 1.00 64.75 300 GLU A C 1
ATOM 2415 O O . GLU A 1 300 ? 3.817 10.216 -3.446 1.00 64.75 300 GLU A O 1
ATOM 2420 N N . ASN A 1 301 ? 2.877 11.817 -2.164 1.00 67.19 301 ASN A N 1
ATOM 2421 C CA . ASN A 1 301 ? 1.474 11.614 -2.534 1.00 67.19 301 ASN A CA 1
ATOM 2422 C C . ASN A 1 301 ? 0.993 10.171 -2.293 1.00 67.19 301 ASN A C 1
ATOM 2424 O O . ASN A 1 301 ? 0.296 9.599 -3.131 1.00 67.19 301 ASN A O 1
ATOM 2428 N N . GLU A 1 302 ? 1.422 9.567 -1.179 1.00 74.69 302 GLU A N 1
ATOM 2429 C CA . GLU A 1 302 ? 1.044 8.200 -0.821 1.00 74.69 302 GLU A CA 1
ATOM 2430 C C . GLU A 1 302 ? -0.022 8.184 0.276 1.00 74.69 302 GLU A C 1
ATOM 2432 O O . GLU A 1 302 ? 0.151 8.780 1.346 1.00 74.69 302 GLU A O 1
ATOM 2437 N N . TYR A 1 303 ? -1.078 7.421 0.020 1.00 78.50 303 TYR A N 1
ATOM 2438 C CA . TYR A 1 303 ? -2.178 7.141 0.933 1.00 78.50 303 TYR A CA 1
ATOM 2439 C C . TYR A 1 303 ? -2.281 5.631 1.149 1.00 78.50 303 TYR A C 1
ATOM 2441 O O . TYR A 1 303 ? -1.729 4.838 0.378 1.00 78.50 303 TYR A O 1
ATOM 2449 N N . SER A 1 304 ? -2.951 5.215 2.222 1.00 80.81 304 SER A N 1
ATOM 2450 C CA . SER A 1 304 ? -3.293 3.807 2.422 1.00 80.81 304 SER A CA 1
ATOM 2451 C C . SER A 1 304 ? -4.757 3.564 2.109 1.00 80.81 304 SER A C 1
ATOM 2453 O O . SER A 1 304 ? -5.585 4.459 2.259 1.00 80.81 304 SER A O 1
ATOM 2455 N N . MET A 1 305 ? -5.086 2.318 1.776 1.00 82.94 305 MET A N 1
ATOM 2456 C CA . MET A 1 305 ? -6.457 1.837 1.947 1.00 82.94 305 MET A CA 1
ATOM 2457 C C . MET A 1 305 ? -6.865 1.921 3.426 1.00 82.94 305 MET A C 1
ATOM 2459 O O . MET A 1 305 ? -6.004 1.982 4.317 1.00 82.94 305 MET A O 1
ATOM 2463 N N . ALA A 1 306 ? -8.171 1.902 3.677 1.00 84.81 306 ALA A N 1
ATOM 2464 C CA . ALA A 1 306 ? -8.702 1.765 5.023 1.00 84.81 306 ALA A CA 1
ATOM 2465 C C . ALA A 1 306 ? -8.323 0.406 5.631 1.00 84.81 306 ALA A C 1
ATOM 2467 O O . ALA A 1 306 ? -8.208 -0.605 4.929 1.00 84.81 306 ALA A O 1
ATOM 2468 N N . ALA A 1 307 ? -8.138 0.381 6.948 1.00 85.94 307 ALA A N 1
ATOM 2469 C CA . ALA A 1 307 ? -8.025 -0.848 7.714 1.00 85.94 307 ALA A CA 1
ATOM 2470 C C . ALA A 1 307 ? -9.305 -1.676 7.555 1.00 85.94 307 ALA A C 1
ATOM 2472 O O . ALA A 1 307 ? -10.407 -1.138 7.457 1.00 85.94 307 ALA A O 1
ATOM 2473 N N . SER A 1 308 ? -9.155 -2.994 7.547 1.00 85.12 308 SER A N 1
ATOM 2474 C CA . SER A 1 308 ? -10.279 -3.922 7.461 1.00 85.12 308 SER A CA 1
ATOM 2475 C C . SER A 1 308 ? -9.984 -5.200 8.236 1.00 85.12 308 SER A C 1
ATOM 2477 O O . SER A 1 308 ? -8.833 -5.496 8.570 1.00 85.12 308 SER A O 1
ATOM 2479 N N . GLY A 1 309 ? -11.042 -5.959 8.512 1.00 84.25 309 GLY A N 1
ATOM 2480 C CA . GLY A 1 309 ? -10.962 -7.221 9.235 1.00 84.25 309 GLY A CA 1
ATOM 2481 C C . GLY A 1 309 ? -11.095 -7.051 10.744 1.00 84.25 309 GLY A C 1
ATOM 2482 O O . GLY A 1 309 ? -11.621 -6.056 11.240 1.00 84.25 309 GLY A O 1
ATOM 2483 N N . GLY A 1 310 ? -10.652 -8.071 11.469 1.00 87.19 310 GLY A N 1
ATOM 2484 C CA . GLY A 1 310 ? -10.809 -8.155 12.911 1.00 87.19 310 GLY A CA 1
ATOM 2485 C C . GLY A 1 310 ? -9.805 -9.101 13.543 1.00 87.19 310 GLY A C 1
ATOM 2486 O O . GLY A 1 310 ? -9.064 -9.799 12.846 1.00 87.19 310 GLY A O 1
ATOM 2487 N N . ILE A 1 311 ? -9.782 -9.114 14.869 1.00 89.25 311 ILE A N 1
ATOM 2488 C CA . ILE A 1 311 ? -8.893 -9.967 15.648 1.00 89.25 311 ILE A CA 1
ATOM 2489 C C . ILE A 1 311 ? -9.610 -10.562 16.848 1.00 89.25 311 ILE A C 1
ATOM 2491 O O . ILE A 1 311 ? -10.529 -9.961 17.399 1.00 89.25 311 ILE A O 1
ATOM 2495 N N . GLN A 1 312 ? -9.142 -11.729 17.275 1.00 91.00 312 GLN A N 1
ATOM 2496 C CA . GLN A 1 312 ? -9.610 -12.345 18.504 1.00 91.00 312 GLN A CA 1
ATOM 2497 C C . GLN A 1 312 ? -9.056 -11.622 19.728 1.00 91.00 312 GLN A C 1
ATOM 2499 O O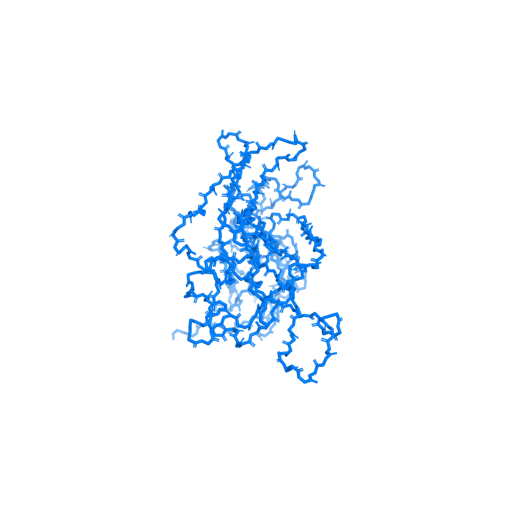 . GLN A 1 312 ? -7.860 -11.316 19.814 1.00 91.00 312 GLN A O 1
ATOM 2504 N N . VAL A 1 313 ? -9.933 -11.393 20.696 1.00 91.38 313 VAL A N 1
ATOM 2505 C CA . VAL A 1 313 ? -9.578 -10.892 22.013 1.00 91.38 313 VAL A CA 1
ATOM 2506 C C . VAL A 1 313 ? -8.857 -11.993 22.769 1.00 91.38 313 VAL A C 1
ATOM 2508 O O . VAL A 1 313 ? -9.323 -13.126 22.881 1.00 91.38 313 VAL A O 1
ATOM 2511 N N . SER A 1 314 ? -7.688 -11.654 23.289 1.00 90.38 314 SER A N 1
ATOM 2512 C CA . SER A 1 314 ? -6.814 -12.582 23.995 1.00 90.38 314 SER A CA 1
ATOM 2513 C C . SER A 1 314 ? -6.614 -12.176 25.451 1.00 90.38 314 SER A C 1
ATOM 2515 O O . SER A 1 314 ? -6.996 -11.086 25.889 1.00 90.38 314 SER A O 1
ATOM 2517 N N . LEU A 1 315 ? -6.029 -13.099 26.214 1.00 88.75 315 LEU A N 1
ATOM 2518 C CA . LEU A 1 315 ? -5.721 -12.902 27.625 1.00 88.75 315 LEU A CA 1
ATOM 2519 C C . LEU A 1 315 ? -4.792 -11.691 27.842 1.00 88.75 315 LEU A C 1
ATOM 2521 O O . LEU A 1 315 ? -4.000 -11.346 26.952 1.00 88.75 315 LEU A O 1
ATOM 2525 N N . PRO A 1 316 ? -4.833 -11.082 29.042 1.00 85.31 316 PRO A N 1
ATOM 2526 C CA . PRO A 1 316 ? -3.854 -10.079 29.434 1.00 85.31 316 PRO A CA 1
ATOM 2527 C C . PRO A 1 316 ? -2.432 -10.628 29.302 1.00 85.31 316 PRO A C 1
ATOM 2529 O O . PRO A 1 316 ? -2.197 -11.825 29.484 1.00 85.31 316 PRO A O 1
ATOM 2532 N N . PHE A 1 317 ? -1.462 -9.757 29.016 1.00 68.44 317 PHE A N 1
ATOM 2533 C CA . PHE A 1 317 ? -0.059 -10.151 29.137 1.00 68.44 317 PHE A CA 1
ATOM 2534 C C . PHE A 1 317 ? 0.233 -10.528 30.600 1.00 68.44 317 PHE A C 1
ATOM 2536 O O . PHE A 1 317 ? -0.042 -9.713 31.484 1.00 68.44 317 PHE A O 1
ATOM 2543 N N . PRO A 1 318 ? 0.775 -11.728 30.879 1.00 59.16 318 PRO A N 1
ATOM 2544 C CA . PRO A 1 318 ? 1.297 -12.021 32.204 1.00 59.16 318 PRO A CA 1
ATOM 2545 C C . PRO A 1 318 ? 2.511 -11.121 32.474 1.00 59.16 318 PRO A C 1
ATOM 2547 O O . PRO A 1 318 ? 3.328 -10.908 31.575 1.00 59.16 318 PRO A O 1
ATOM 2550 N N . LEU A 1 319 ? 2.572 -10.575 33.694 1.00 45.44 319 LEU A N 1
ATOM 2551 C CA . LEU A 1 319 ? 3.699 -9.793 34.220 1.00 45.44 319 LEU A CA 1
ATOM 2552 C C . LEU A 1 319 ? 5.006 -10.596 34.225 1.00 45.44 319 LEU A C 1
ATOM 2554 O O . LEU A 1 319 ? 4.954 -11.802 34.562 1.00 45.44 319 LEU A O 1
#

Organism: NCBI:txid73915